Protein AF-A0A2N6UE32-F1 (afdb_monomer_lite)

Sequence (256 aa):
MQFNNFSNDLKAEDLVTDWFTKNFSNKKPFLTKRDDYTHYYEKQVGEPSIEKIEKVTDASLQEKGVDLLITSKQLFGDEKEHKVDIKSAINYIKPVRDANGNRPNSLPTFAFELYFKNGYGNERDGWLYSEKYCDTEYYIVSWLWANVQPEYDPKGFLKNVEIEKLNIENIAEIEFLVIEKKRIQEHATKIGITKENFRDISKEMWKNNITKKPEYDADEYLRYSNTLMEKPVYLIIKKKKLRKVFGNTWIIQSIN

Foldseek 3Di:
DPPPVVVLVVVLQLQVLVLVCVQLVPDDFDWDDDDDDDDDDDDPPDTFNWPDKDADPDPLLVQLQFGIFTQTCSQPVDRDTAGEHEAEPQQFEAACADPVRDGDDTDQKDWFFAWWADPVRDIDGTCLQDPSNVRHFKYKYKYWHFNDHWDADPVGHTHHDDSVPDHSVGGFKMKIHIAGSVLVQVVCVVQPCHSVCSVVVLVVCVVVVVQWDCSRDPFWTWGFDPPDPGRTITTMGGPVVCCVRGHDMIMGGDDD

Radius of gyration: 18.37 Å; chains: 1; bounding box: 48×48×43 Å

pLDDT: mean 84.71, std 17.34, range [29.03, 98.19]

Structure (mmCIF, N/CA/C/O backbone):
data_AF-A0A2N6UE32-F1
#
_entry.id   AF-A0A2N6UE32-F1
#
loop_
_atom_site.group_PDB
_atom_site.id
_atom_site.type_symbol
_atom_site.label_atom_id
_atom_site.label_alt_id
_atom_site.label_comp_id
_atom_site.label_asym_id
_atom_site.label_entity_id
_atom_site.label_seq_id
_atom_site.pdbx_PDB_ins_code
_atom_site.Cartn_x
_atom_site.Cartn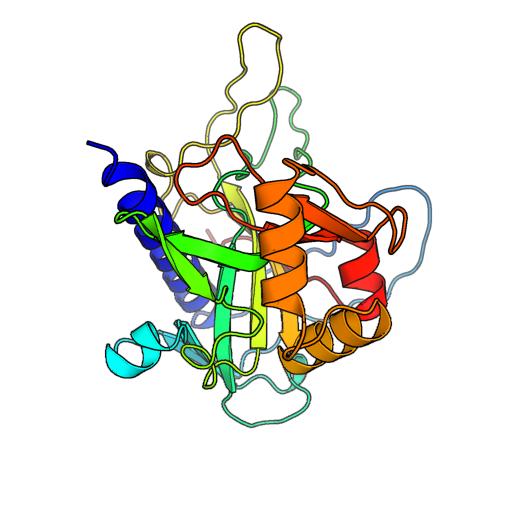_y
_atom_site.Cartn_z
_atom_site.occupancy
_atom_site.B_iso_or_equiv
_atom_site.auth_seq_id
_atom_site.auth_comp_id
_atom_site.auth_asym_id
_atom_site.auth_atom_id
_atom_site.pdbx_PDB_model_num
ATOM 1 N N . MET A 1 1 ? 26.435 -3.490 1.957 1.00 29.25 1 MET A N 1
ATOM 2 C CA . MET A 1 1 ? 25.906 -2.653 3.058 1.00 29.25 1 MET A CA 1
ATOM 3 C C . MET A 1 1 ? 24.741 -1.826 2.523 1.00 29.25 1 MET A C 1
ATOM 5 O O . MET A 1 1 ? 24.980 -0.790 1.927 1.00 29.25 1 MET A O 1
ATOM 9 N N . GLN A 1 2 ? 23.504 -2.321 2.640 1.00 32.16 2 GLN A N 1
ATOM 10 C CA . GLN A 1 2 ? 22.266 -1.592 2.291 1.00 32.16 2 GLN A CA 1
ATOM 11 C C . GLN A 1 2 ? 21.061 -2.140 3.097 1.00 32.16 2 GLN A C 1
ATOM 13 O O . GLN A 1 2 ? 19.933 -2.160 2.628 1.00 32.16 2 GLN A O 1
ATOM 18 N N . PHE A 1 3 ? 21.303 -2.584 4.337 1.00 29.03 3 PHE A N 1
ATOM 19 C CA . PHE A 1 3 ? 20.247 -3.028 5.261 1.00 29.03 3 PHE A CA 1
ATOM 20 C C . PHE A 1 3 ? 19.417 -1.861 5.841 1.00 29.03 3 PHE A C 1
ATOM 22 O O . PHE A 1 3 ? 18.387 -2.099 6.462 1.00 29.03 3 PHE A O 1
ATOM 29 N N . ASN A 1 4 ? 19.836 -0.606 5.629 1.00 38.75 4 ASN A N 1
ATOM 30 C CA . ASN A 1 4 ? 19.210 0.559 6.265 1.00 38.75 4 ASN A CA 1
ATOM 31 C C . ASN A 1 4 ? 17.832 0.916 5.683 1.00 38.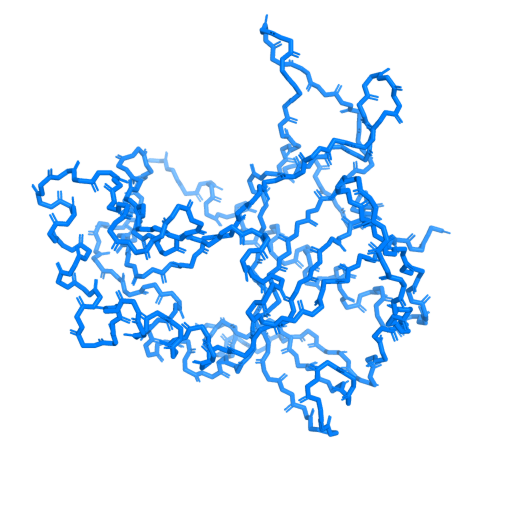75 4 ASN A C 1
ATOM 33 O O . ASN A 1 4 ? 16.950 1.286 6.448 1.00 38.75 4 ASN A O 1
ATOM 37 N N . ASN A 1 5 ? 17.614 0.766 4.371 1.00 48.97 5 ASN A N 1
ATOM 38 C CA . ASN A 1 5 ? 16.352 1.204 3.753 1.00 48.97 5 ASN A CA 1
ATOM 39 C C . ASN A 1 5 ? 15.167 0.325 4.179 1.00 48.97 5 ASN A C 1
ATOM 41 O O . ASN A 1 5 ? 14.125 0.849 4.547 1.00 48.97 5 ASN A O 1
ATOM 45 N N . PHE A 1 6 ? 15.360 -0.997 4.241 1.00 49.59 6 PHE A N 1
ATOM 46 C CA . PHE A 1 6 ? 14.308 -1.930 4.663 1.00 49.59 6 PHE A CA 1
ATOM 47 C C . PHE A 1 6 ? 13.914 -1.725 6.136 1.00 49.59 6 PHE A C 1
ATOM 49 O O . PHE A 1 6 ? 12.744 -1.809 6.494 1.00 49.59 6 PHE A O 1
ATOM 56 N N . SER A 1 7 ? 14.885 -1.400 7.001 1.00 58.53 7 SER A N 1
ATOM 57 C CA . SER A 1 7 ? 14.603 -1.083 8.406 1.00 58.53 7 SER A CA 1
ATOM 58 C C . SER A 1 7 ? 13.818 0.219 8.569 1.00 58.53 7 SER A C 1
ATOM 60 O O . SER A 1 7 ? 13.043 0.320 9.517 1.00 58.53 7 SER A O 1
ATOM 62 N N . ASN A 1 8 ? 14.042 1.213 7.709 1.00 63.19 8 ASN A N 1
ATOM 63 C CA . ASN A 1 8 ? 13.346 2.496 7.785 1.00 63.19 8 ASN A CA 1
ATOM 64 C C . ASN A 1 8 ? 11.925 2.397 7.222 1.00 63.19 8 ASN A C 1
ATOM 66 O O . ASN A 1 8 ? 11.017 2.977 7.810 1.00 63.19 8 ASN A O 1
ATOM 70 N N . ASP A 1 9 ? 11.718 1.603 6.168 1.00 66.50 9 ASP A N 1
ATOM 71 C CA . ASP A 1 9 ? 10.385 1.354 5.619 1.00 66.50 9 ASP A CA 1
ATOM 72 C C . ASP A 1 9 ? 9.479 0.635 6.635 1.00 66.50 9 ASP A C 1
ATOM 74 O O . ASP A 1 9 ? 8.371 1.098 6.900 1.00 66.50 9 ASP A O 1
ATOM 78 N N . LEU A 1 10 ? 9.988 -0.413 7.301 1.00 67.19 10 LEU A N 1
ATOM 79 C CA . LEU A 1 10 ? 9.261 -1.109 8.374 1.00 67.19 10 LEU A CA 1
ATOM 80 C C . LEU A 1 10 ? 8.903 -0.173 9.536 1.00 67.19 10 LEU A C 1
ATOM 82 O O . LEU A 1 10 ? 7.768 -0.166 10.000 1.00 67.19 10 LEU A O 1
ATOM 86 N N . LYS A 1 11 ? 9.849 0.671 9.972 1.00 75.81 11 LYS A N 1
ATOM 87 C CA . LYS A 1 11 ? 9.588 1.675 11.018 1.00 75.81 11 LYS A CA 1
ATOM 88 C C . LYS A 1 11 ? 8.509 2.674 10.604 1.00 75.81 11 LYS A C 1
ATOM 90 O O . LYS A 1 11 ? 7.734 3.108 11.450 1.00 75.81 11 LYS A O 1
ATOM 95 N N . ALA A 1 12 ? 8.473 3.064 9.332 1.00 78.62 12 ALA A N 1
ATOM 96 C CA . ALA A 1 12 ? 7.457 3.974 8.825 1.00 78.62 12 ALA A CA 1
ATOM 97 C C . ALA A 1 12 ? 6.077 3.307 8.786 1.00 78.62 12 ALA A C 1
ATOM 99 O O . ALA A 1 12 ? 5.108 3.930 9.203 1.00 78.62 12 ALA A O 1
ATOM 100 N N . GLU A 1 13 ? 5.969 2.059 8.325 1.00 84.31 13 GLU A N 1
ATOM 101 C CA . GLU A 1 13 ? 4.694 1.323 8.323 1.00 84.31 13 GLU A CA 1
ATOM 102 C C . GLU A 1 13 ? 4.165 1.086 9.746 1.00 84.31 13 GLU A C 1
ATOM 104 O O . GLU A 1 13 ? 2.981 1.319 10.006 1.00 84.31 13 GLU A O 1
ATOM 109 N N . ASP A 1 14 ? 5.047 0.756 10.694 1.00 88.00 14 ASP A N 1
ATOM 110 C CA . ASP A 1 14 ? 4.714 0.698 12.121 1.00 88.00 14 ASP A CA 1
ATOM 111 C C . ASP A 1 14 ? 4.175 2.038 12.637 1.00 88.00 14 ASP A C 1
ATOM 113 O O . ASP A 1 14 ? 3.144 2.080 13.309 1.00 88.00 14 ASP A O 1
ATOM 117 N N . LEU A 1 15 ? 4.831 3.143 12.268 1.00 89.38 15 LEU A N 1
ATOM 118 C CA . LEU A 1 15 ? 4.419 4.489 12.656 1.00 89.38 15 LEU A CA 1
ATOM 119 C C . LEU A 1 15 ? 3.031 4.848 12.109 1.00 89.38 15 LEU A C 1
ATOM 121 O O . LEU A 1 15 ? 2.220 5.448 12.816 1.00 89.38 15 LEU A O 1
ATOM 125 N N . VAL A 1 16 ? 2.744 4.479 10.857 1.00 88.00 16 VAL A N 1
ATOM 126 C CA . VAL A 1 16 ? 1.418 4.675 10.258 1.00 88.00 16 VAL A CA 1
ATOM 127 C C . VAL A 1 16 ? 0.373 3.836 10.991 1.00 88.00 16 VAL A C 1
ATOM 129 O O . VAL A 1 16 ? -0.696 4.348 11.317 1.00 88.00 16 VAL A O 1
ATOM 132 N N . THR A 1 17 ? 0.685 2.583 11.311 1.00 90.12 17 THR A N 1
ATOM 133 C CA . THR A 1 17 ? -0.202 1.679 12.060 1.00 90.12 17 THR A CA 1
ATOM 134 C C . THR A 1 17 ? -0.533 2.224 13.451 1.00 90.12 17 THR A C 1
ATOM 136 O O . THR A 1 17 ? -1.701 2.253 13.858 1.00 90.12 17 THR A O 1
ATOM 139 N N . ASP A 1 18 ? 0.474 2.736 14.160 1.00 90.06 18 ASP A N 1
ATOM 140 C CA . ASP A 1 18 ? 0.300 3.378 15.464 1.00 90.06 18 ASP A CA 1
ATOM 141 C C . ASP A 1 18 ? -0.555 4.645 15.345 1.00 90.06 18 ASP A C 1
ATOM 143 O O . ASP A 1 18 ? -1.451 4.879 16.162 1.00 90.06 18 ASP A O 1
ATOM 147 N N . TRP A 1 19 ? -0.341 5.438 14.289 1.00 89.06 19 TRP A N 1
ATOM 148 C CA . TRP A 1 19 ? -1.144 6.623 14.002 1.00 89.06 19 TRP A CA 1
ATOM 149 C C . TRP A 1 19 ? -2.615 6.280 13.750 1.00 89.06 19 TRP A C 1
ATOM 151 O O . TRP A 1 19 ? -3.492 6.923 14.335 1.00 89.06 19 TRP A O 1
ATOM 161 N N . PHE A 1 20 ? -2.900 5.260 12.930 1.00 86.38 20 PHE A N 1
ATOM 162 C CA . PHE A 1 20 ? -4.264 4.776 12.683 1.00 86.38 20 PHE A CA 1
ATOM 163 C C . PHE A 1 20 ? -4.927 4.362 13.997 1.00 86.38 20 PHE A C 1
ATOM 165 O O . PHE A 1 20 ? -6.003 4.855 14.333 1.00 86.38 20 PHE A O 1
ATOM 172 N N . THR A 1 21 ? -4.251 3.523 14.781 1.00 86.31 21 THR A N 1
ATOM 173 C CA . THR A 1 21 ? -4.775 3.036 16.061 1.00 86.31 21 THR A CA 1
ATOM 174 C C . THR A 1 21 ? -5.072 4.201 17.011 1.00 86.31 21 THR A C 1
ATOM 176 O O . THR A 1 21 ? -6.183 4.301 17.532 1.00 86.31 21 THR A O 1
ATOM 179 N N . LYS A 1 22 ? -4.136 5.145 17.182 1.00 84.62 22 LYS A N 1
ATOM 180 C CA . LYS A 1 22 ? -4.303 6.328 18.046 1.00 84.62 22 LYS A CA 1
ATOM 181 C C . LYS A 1 22 ? -5.479 7.219 17.633 1.00 84.62 22 LYS A C 1
ATOM 183 O O . LYS A 1 22 ? -6.235 7.646 18.508 1.00 84.62 22 LYS A O 1
ATOM 188 N N . ASN A 1 23 ? -5.623 7.522 16.341 1.00 79.62 23 ASN A N 1
ATOM 189 C CA . ASN A 1 23 ? -6.629 8.475 15.851 1.00 79.62 23 ASN A CA 1
ATOM 190 C C . ASN A 1 23 ? -8.032 7.862 15.735 1.00 79.62 23 ASN A C 1
ATOM 192 O O . ASN A 1 23 ? -9.014 8.587 15.855 1.00 79.62 23 ASN A O 1
ATOM 196 N N . PHE A 1 24 ? -8.153 6.542 15.565 1.00 77.88 24 PHE A N 1
ATOM 197 C CA . PHE A 1 24 ? -9.458 5.874 15.528 1.00 77.88 24 PHE A CA 1
ATOM 198 C C . PHE A 1 24 ? -9.944 5.370 16.890 1.00 77.88 24 PHE A C 1
ATOM 200 O O . PHE A 1 24 ? -11.152 5.294 17.102 1.00 77.88 24 PHE A O 1
ATOM 207 N N . SER A 1 25 ? -9.044 5.098 17.840 1.00 70.06 25 SER A N 1
ATOM 208 C CA . SER A 1 25 ? -9.435 4.637 19.185 1.00 70.06 25 SER A CA 1
ATOM 209 C C . SER A 1 25 ? -9.999 5.761 20.070 1.00 70.06 25 SER A C 1
ATOM 211 O O . SER A 1 25 ? -10.735 5.489 21.014 1.00 70.06 25 SER A O 1
ATOM 213 N N . ASN A 1 26 ? -9.677 7.031 19.781 1.00 53.97 26 ASN A N 1
ATOM 214 C CA . ASN A 1 26 ? -9.887 8.165 20.697 1.00 53.97 26 ASN A CA 1
ATOM 215 C C . ASN A 1 26 ? -11.019 9.152 20.325 1.00 53.97 26 ASN A C 1
ATOM 217 O O . ASN A 1 26 ? -11.063 10.240 20.894 1.00 53.97 26 ASN A O 1
ATOM 221 N N . LYS A 1 27 ? -11.993 8.749 19.492 1.00 48.53 27 LYS A N 1
ATOM 222 C CA . LYS A 1 27 ? -13.149 9.528 18.961 1.00 48.53 27 LYS A CA 1
ATOM 223 C C . LYS A 1 27 ? -12.931 10.220 17.604 1.00 48.53 27 LYS A C 1
ATOM 225 O O . LYS A 1 27 ? -11.827 10.594 17.238 1.00 48.53 27 LYS A O 1
ATOM 230 N N . LYS A 1 28 ? -14.082 10.377 16.925 1.00 44.94 28 LYS A N 1
ATOM 231 C CA . LYS A 1 28 ? -14.412 11.020 15.637 1.00 44.94 28 LYS A CA 1
ATOM 232 C C . LYS A 1 28 ? -13.262 11.744 14.917 1.00 44.94 28 LYS A C 1
ATOM 234 O O . LYS A 1 28 ? -12.989 12.902 15.236 1.00 44.94 28 LYS A O 1
ATOM 239 N N . PRO A 1 29 ? -12.635 11.101 13.917 1.00 43.28 29 PRO A N 1
ATOM 240 C CA . PRO A 1 29 ? -11.722 11.785 13.011 1.00 43.28 29 PRO A CA 1
ATOM 241 C C . PRO A 1 29 ? -12.446 12.913 12.265 1.00 43.28 29 PRO A C 1
ATOM 243 O O . PRO A 1 29 ? -13.475 12.683 11.634 1.00 43.28 29 PRO A O 1
ATOM 246 N N . PHE A 1 30 ? -11.878 14.120 12.271 1.00 38.03 30 PHE A N 1
ATOM 247 C CA . PHE A 1 30 ? -12.284 15.159 11.326 1.00 38.03 30 PHE A CA 1
ATOM 248 C C . PHE A 1 30 ? -11.841 14.716 9.932 1.00 38.03 30 PHE A C 1
ATOM 250 O O . PHE A 1 30 ? -10.643 14.652 9.639 1.00 38.03 30 PHE A O 1
ATOM 257 N N . LEU A 1 31 ? -12.805 14.388 9.073 1.00 44.94 31 LEU A N 1
ATOM 258 C CA . LEU A 1 31 ? -12.522 14.074 7.681 1.00 44.94 31 LEU A CA 1
ATOM 259 C C . LEU A 1 31 ? -13.058 15.167 6.777 1.00 44.94 31 LEU A C 1
ATOM 261 O O . LEU A 1 31 ? -14.249 15.473 6.761 1.00 44.94 31 LEU A O 1
ATOM 265 N N . THR A 1 32 ? -12.165 15.722 5.971 1.00 38.56 32 THR A N 1
ATOM 266 C CA . THR A 1 32 ? -12.539 16.620 4.885 1.00 38.56 32 THR A CA 1
ATOM 267 C C . THR A 1 32 ? -12.394 15.870 3.568 1.00 38.56 32 THR A C 1
ATOM 269 O O . THR A 1 32 ? -11.331 15.358 3.223 1.00 38.56 32 THR A O 1
ATOM 272 N N . LYS A 1 33 ? -13.487 15.768 2.807 1.00 38.91 33 LYS A N 1
ATOM 273 C CA . LYS A 1 33 ? -13.424 15.275 1.429 1.00 38.91 33 LYS A CA 1
ATOM 274 C C . LYS A 1 33 ? -12.696 16.332 0.595 1.00 38.91 33 LYS A C 1
ATOM 276 O O . LYS A 1 33 ? -13.149 17.471 0.529 1.00 38.91 33 LYS A O 1
ATOM 281 N N . ARG A 1 34 ? -11.578 15.966 -0.039 1.00 41.62 34 ARG A N 1
ATOM 282 C CA . ARG A 1 34 ? -10.854 16.845 -0.969 1.00 41.62 34 ARG A CA 1
ATOM 283 C C . ARG A 1 34 ? -11.056 16.359 -2.404 1.00 41.62 34 ARG A C 1
ATOM 285 O O . ARG A 1 34 ? -10.635 15.252 -2.752 1.00 41.62 34 ARG A O 1
ATOM 292 N N . ASP A 1 35 ? -11.739 17.193 -3.184 1.00 44.06 35 ASP A N 1
ATOM 293 C CA . ASP A 1 35 ? -12.022 17.032 -4.609 1.00 44.06 35 ASP A CA 1
ATOM 294 C C . ASP A 1 35 ? -11.171 18.045 -5.388 1.00 44.06 35 ASP A C 1
ATOM 296 O O . ASP A 1 35 ? -11.365 19.244 -5.221 1.00 44.06 35 ASP A O 1
ATOM 300 N N . ASP A 1 36 ? -10.297 17.588 -6.283 1.00 41.66 36 ASP A N 1
ATOM 301 C CA . ASP A 1 36 ? -9.684 18.445 -7.304 1.00 41.66 36 ASP A CA 1
ATOM 302 C C . ASP A 1 36 ? -9.907 17.740 -8.666 1.00 41.66 36 ASP A C 1
ATOM 304 O O . ASP A 1 36 ? -9.781 16.518 -8.746 1.00 41.66 36 ASP A O 1
ATOM 308 N N . TYR A 1 37 ? -10.278 18.346 -9.798 1.00 39.97 37 TYR A N 1
ATOM 309 C CA . TYR A 1 37 ? -10.383 19.734 -10.243 1.00 39.97 37 TYR A CA 1
ATOM 310 C C . TYR A 1 37 ? -11.645 19.833 -11.142 1.00 39.97 37 TYR A C 1
ATOM 312 O O . TYR A 1 37 ? -11.898 18.923 -11.927 1.00 39.97 37 TYR A O 1
ATOM 320 N N . THR A 1 38 ? -12.405 20.936 -11.097 1.00 33.09 38 THR A N 1
ATOM 321 C CA . THR A 1 38 ? -13.419 21.357 -12.108 1.00 33.09 38 THR A CA 1
ATOM 322 C C . THR A 1 38 ? -14.820 20.694 -12.167 1.00 33.09 38 THR A C 1
ATOM 324 O O . THR A 1 38 ? -15.237 20.323 -13.250 1.00 33.09 38 THR A O 1
ATOM 327 N N . HIS A 1 39 ? -15.629 20.765 -11.096 1.00 30.02 39 HIS A N 1
ATOM 328 C CA . HIS A 1 39 ? -17.119 20.627 -11.061 1.00 30.02 39 HIS A CA 1
ATOM 329 C C . HIS A 1 39 ? -17.705 19.328 -10.450 1.00 30.02 39 HIS A C 1
ATOM 331 O O . HIS A 1 39 ? -17.556 18.246 -11.002 1.00 30.02 39 HIS A O 1
ATOM 337 N N . TYR A 1 40 ? -18.446 19.535 -9.343 1.00 42.78 40 TYR A N 1
ATOM 338 C CA . TYR A 1 40 ? -19.642 18.853 -8.793 1.00 42.78 40 TYR A CA 1
ATOM 339 C C . TYR A 1 40 ? -19.729 17.309 -8.739 1.00 42.78 40 TYR A C 1
ATOM 341 O O . TYR A 1 40 ? -19.694 16.630 -9.754 1.00 42.78 40 TYR A O 1
ATOM 349 N N . TYR A 1 41 ? -19.945 16.743 -7.541 1.00 31.03 41 TYR A N 1
ATOM 350 C CA . TYR A 1 41 ? -21.260 16.348 -6.984 1.00 31.03 41 TYR A CA 1
ATOM 351 C C . TYR A 1 41 ? -21.047 15.738 -5.582 1.00 31.03 41 TYR A C 1
ATOM 353 O O . TYR A 1 41 ? -20.273 14.796 -5.383 1.00 31.03 41 TYR A O 1
ATOM 361 N N . GLU A 1 42 ? -21.719 16.314 -4.588 1.00 35.56 42 GLU A N 1
ATOM 362 C CA . GLU A 1 42 ? -21.667 15.905 -3.188 1.00 35.56 42 GLU A CA 1
ATOM 363 C C . GLU A 1 42 ? -22.405 14.583 -2.964 1.00 35.56 42 GLU A C 1
ATOM 365 O O . GLU A 1 42 ? -23.613 14.467 -3.157 1.00 35.56 42 GLU A O 1
ATOM 370 N N . LYS A 1 43 ? -21.683 13.599 -2.436 1.00 35.09 43 LYS A N 1
ATOM 371 C CA . LYS A 1 43 ? -22.247 12.695 -1.441 1.00 35.09 43 LYS A CA 1
ATOM 372 C C . LYS A 1 43 ? -21.306 12.788 -0.250 1.00 35.09 43 LYS A C 1
ATOM 374 O O . LYS A 1 43 ? -20.174 12.315 -0.334 1.00 35.09 43 LYS A O 1
ATOM 379 N N . GLN A 1 44 ? -21.722 13.490 0.804 1.00 38.16 44 GLN A N 1
ATOM 380 C CA . GLN A 1 44 ? -21.052 13.419 2.100 1.00 38.16 44 GLN A CA 1
ATOM 381 C C . GLN A 1 44 ? -21.084 11.949 2.523 1.00 38.16 44 GLN A C 1
ATOM 383 O O . GLN A 1 44 ? -22.121 11.424 2.924 1.00 38.16 44 GLN A O 1
ATOM 388 N N . VAL A 1 45 ? -19.972 11.245 2.340 1.00 45.72 45 VAL A N 1
ATOM 389 C CA . VAL A 1 45 ? -19.776 9.961 3.001 1.00 45.72 45 VAL A CA 1
ATOM 390 C C . VAL A 1 45 ? -19.373 10.353 4.413 1.00 45.72 45 VAL A C 1
ATOM 392 O O . VAL A 1 45 ? -18.337 10.993 4.583 1.00 45.72 45 VAL A O 1
ATOM 395 N N . GLY A 1 46 ? -20.241 10.087 5.391 1.00 50.09 46 GLY A N 1
ATOM 396 C CA . GLY A 1 46 ? -19.958 10.375 6.797 1.00 50.09 46 GLY A CA 1
ATOM 397 C C . GLY A 1 46 ? -18.634 9.754 7.246 1.00 50.09 46 GLY A C 1
ATOM 398 O O . GLY A 1 46 ? -18.090 8.874 6.571 1.00 50.09 46 GLY A O 1
ATOM 399 N N . GLU A 1 47 ? -18.116 10.221 8.378 1.00 60.41 47 GLU A N 1
ATOM 400 C CA . GLU A 1 47 ? -16.874 9.711 8.962 1.00 60.41 47 GLU A CA 1
ATOM 401 C C . GLU A 1 47 ? -16.894 8.175 9.048 1.00 60.41 47 GLU A C 1
ATOM 403 O O . GLU A 1 47 ? -17.890 7.684 9.574 1.00 60.41 47 GLU A O 1
ATOM 408 N N . PRO A 1 48 ? -15.889 7.405 8.548 1.00 66.50 48 PRO A N 1
ATOM 409 C CA . PRO A 1 48 ? -15.791 5.974 8.802 1.00 66.50 48 PRO A CA 1
ATOM 410 C C . PRO A 1 48 ? -15.957 5.683 10.288 1.00 66.50 48 PRO A C 1
ATOM 412 O O . PRO A 1 48 ? -15.084 6.007 11.095 1.00 66.50 48 PRO A O 1
ATOM 415 N N . SER A 1 49 ? -17.082 5.062 10.636 1.00 74.69 49 SER A N 1
ATOM 416 C CA . SER A 1 49 ? -17.277 4.466 11.944 1.00 74.69 49 SER A CA 1
ATOM 417 C C . SER A 1 49 ? -16.396 3.231 12.019 1.00 74.69 49 SER A C 1
ATOM 419 O O . SER A 1 49 ? -16.571 2.265 11.276 1.00 74.69 49 SER A O 1
ATOM 421 N N . ILE A 1 50 ? -15.394 3.288 12.884 1.00 84.19 50 ILE A N 1
ATOM 422 C CA . ILE A 1 50 ? -14.625 2.114 13.266 1.00 84.19 50 ILE A CA 1
ATOM 423 C C . ILE A 1 50 ? -15.105 1.733 14.656 1.00 84.19 50 ILE A C 1
ATOM 425 O O . ILE A 1 50 ? -14.930 2.493 15.607 1.00 84.19 50 ILE A O 1
ATOM 429 N N . GLU A 1 51 ? -15.770 0.585 14.751 1.00 87.81 51 GLU A N 1
ATOM 430 C CA . GLU A 1 51 ? -16.304 0.087 16.015 1.00 87.81 51 GLU A CA 1
ATOM 431 C C . GLU A 1 51 ? -15.195 -0.518 16.885 1.00 87.81 51 GLU A C 1
ATOM 433 O O . GLU A 1 51 ? -15.211 -0.356 18.104 1.00 87.81 51 GLU A O 1
ATOM 438 N N . LYS A 1 52 ? -14.208 -1.173 16.260 1.00 89.56 52 LYS A N 1
ATOM 439 C CA . LYS A 1 52 ? -13.013 -1.706 16.926 1.00 89.56 52 LYS A CA 1
ATOM 440 C C . LYS A 1 52 ? -11.802 -1.594 16.002 1.00 89.56 52 LYS A C 1
ATOM 442 O O . LYS A 1 52 ? -11.906 -1.907 14.818 1.00 89.56 52 LYS A O 1
ATOM 447 N N . ILE A 1 53 ? -10.659 -1.189 16.551 1.00 91.69 53 ILE A N 1
ATOM 448 C CA . ILE A 1 53 ? -9.347 -1.244 15.897 1.00 91.69 53 ILE A CA 1
ATOM 449 C C . ILE A 1 53 ? -8.309 -1.742 16.897 1.00 91.69 53 ILE A C 1
ATOM 451 O O . ILE A 1 53 ? -8.255 -1.269 18.030 1.00 91.69 53 ILE A O 1
ATOM 455 N N . GLU A 1 54 ? -7.497 -2.705 16.482 1.00 92.94 54 GLU A N 1
ATOM 456 C CA . GLU A 1 54 ? -6.453 -3.299 17.309 1.00 92.94 54 GLU A CA 1
ATOM 457 C C . GLU A 1 54 ? -5.196 -3.528 16.470 1.00 92.94 54 GLU A C 1
ATOM 459 O O . GLU A 1 54 ? -5.269 -4.112 15.388 1.00 92.94 54 GLU A O 1
ATOM 464 N N . LYS A 1 55 ? -4.041 -3.072 16.970 1.00 93.94 55 LYS A N 1
ATOM 465 C CA . LYS A 1 55 ? -2.741 -3.375 16.367 1.00 93.94 55 LYS A CA 1
ATOM 466 C C . LYS A 1 55 ? -2.356 -4.817 16.668 1.00 93.94 55 LYS A C 1
ATOM 468 O O . LYS A 1 55 ? -2.321 -5.225 17.829 1.00 93.94 55 LYS A O 1
ATOM 473 N N . VAL A 1 56 ? -2.005 -5.565 15.630 1.00 94.19 56 VAL A N 1
ATOM 474 C CA . VAL A 1 56 ? -1.491 -6.924 15.780 1.00 94.19 56 VAL A CA 1
ATOM 475 C C . VAL A 1 56 ? -0.075 -6.866 16.346 1.00 94.19 56 VAL A C 1
ATOM 477 O O . VAL A 1 56 ? 0.814 -6.231 15.782 1.00 94.19 56 VAL A O 1
ATOM 480 N N . THR A 1 57 ? 0.135 -7.555 17.466 1.00 91.56 57 THR A N 1
ATOM 481 C CA . THR A 1 57 ? 1.454 -7.747 18.101 1.00 91.56 57 THR A CA 1
ATOM 482 C C . THR A 1 57 ? 1.946 -9.193 18.012 1.00 91.56 57 THR A C 1
ATOM 484 O O . THR A 1 57 ? 3.093 -9.483 18.350 1.00 91.56 57 THR A O 1
ATOM 487 N N . ASP A 1 58 ? 1.092 -10.105 17.540 1.00 92.81 58 ASP A N 1
ATOM 488 C CA . ASP A 1 58 ? 1.449 -11.497 17.296 1.00 92.81 58 ASP A CA 1
ATOM 489 C C . ASP A 1 58 ? 2.377 -11.607 16.079 1.00 92.81 58 ASP A C 1
ATOM 491 O O . ASP A 1 58 ? 2.003 -11.264 14.955 1.00 92.81 58 ASP A O 1
ATOM 495 N N . ALA A 1 59 ? 3.587 -12.118 16.306 1.00 90.56 59 ALA A N 1
ATOM 496 C CA . ALA A 1 59 ? 4.607 -12.224 15.269 1.00 90.56 59 ALA A CA 1
ATOM 497 C C . ALA A 1 59 ? 4.175 -13.129 14.104 1.00 90.56 59 ALA A C 1
ATOM 499 O O . ALA A 1 59 ? 4.534 -12.862 12.960 1.00 90.56 59 ALA A O 1
ATOM 500 N N . SER A 1 60 ? 3.382 -14.178 14.360 1.00 92.06 60 SER A N 1
ATOM 501 C CA . SER A 1 60 ? 2.933 -15.084 13.299 1.00 92.06 60 SER A CA 1
ATOM 502 C C . SER A 1 60 ? 1.962 -14.389 12.346 1.00 92.06 60 SER A C 1
ATOM 504 O O . SER A 1 60 ? 2.068 -14.560 11.134 1.00 92.06 60 SER A O 1
ATOM 506 N N . LEU A 1 61 ? 1.042 -13.576 12.866 1.00 91.75 61 LEU A N 1
ATOM 507 C CA . LEU A 1 61 ? 0.131 -12.773 12.049 1.00 91.75 61 LEU A CA 1
ATOM 508 C C . LEU A 1 61 ? 0.850 -11.625 11.329 1.00 91.75 61 LEU A C 1
ATOM 510 O O . LEU A 1 61 ? 0.587 -11.406 10.146 1.00 91.75 61 LEU A O 1
ATOM 514 N N . GLN A 1 62 ? 1.798 -10.951 11.985 1.00 90.12 62 GLN A N 1
ATOM 515 C CA . GLN A 1 62 ? 2.624 -9.919 11.344 1.00 90.12 62 GLN A CA 1
ATOM 516 C C . GLN A 1 62 ? 3.456 -10.491 10.191 1.00 90.12 62 GLN A C 1
ATOM 518 O O . GLN A 1 62 ? 3.540 -9.897 9.117 1.00 90.12 62 GLN A O 1
ATOM 523 N N . GLU A 1 63 ? 4.022 -11.692 10.352 1.00 89.00 63 GLU A N 1
ATOM 524 C CA . GLU A 1 63 ? 4.725 -12.378 9.265 1.00 89.00 63 GLU A CA 1
ATOM 525 C C . GLU A 1 63 ? 3.811 -12.672 8.074 1.00 89.00 63 GLU A C 1
ATOM 527 O O . GLU A 1 63 ? 4.286 -12.713 6.938 1.00 89.00 63 GLU A O 1
ATOM 532 N N . LYS A 1 64 ? 2.505 -12.822 8.300 1.00 92.62 64 LYS A N 1
ATOM 533 C CA . LYS A 1 64 ? 1.500 -12.948 7.240 1.00 92.62 64 LYS A CA 1
ATOM 534 C C . LYS A 1 64 ? 0.985 -11.604 6.716 1.00 92.62 64 LYS A C 1
ATOM 536 O O . LYS A 1 64 ? 0.072 -11.595 5.895 1.00 92.62 64 LYS A O 1
ATOM 541 N N . GLY A 1 65 ? 1.587 -10.491 7.135 1.00 91.12 65 GLY A N 1
ATOM 542 C CA . GLY A 1 65 ? 1.250 -9.131 6.713 1.00 91.12 65 GLY A CA 1
ATOM 543 C C . GLY A 1 65 ? -0.088 -8.644 7.247 1.00 91.12 65 GLY A C 1
ATOM 544 O O . GLY A 1 65 ? -0.808 -7.971 6.525 1.00 91.12 65 GLY A O 1
ATOM 545 N N . VAL A 1 66 ? -0.467 -9.035 8.464 1.00 96.00 66 VAL A N 1
ATOM 546 C CA . VAL A 1 66 ? -1.625 -8.451 9.145 1.00 96.00 66 VAL A CA 1
ATOM 547 C C . VAL A 1 66 ? -1.121 -7.430 10.158 1.00 96.00 66 VAL A C 1
ATOM 549 O O . VAL A 1 66 ? -0.473 -7.807 11.133 1.00 96.00 66 VAL A O 1
ATOM 552 N N . ASP A 1 67 ? -1.458 -6.161 9.941 1.00 95.69 67 ASP A N 1
ATOM 553 C CA . ASP A 1 67 ? -1.065 -5.054 10.820 1.00 95.69 67 ASP A CA 1
ATOM 554 C C . ASP A 1 67 ? -2.169 -4.712 11.821 1.00 95.69 67 ASP A C 1
ATOM 556 O O . ASP A 1 67 ? -1.902 -4.374 12.977 1.00 95.69 67 ASP A O 1
ATOM 560 N N . LEU A 1 68 ? -3.427 -4.812 11.378 1.00 96.06 68 LEU A N 1
ATOM 561 C CA . LEU A 1 68 ? -4.602 -4.409 12.140 1.00 96.06 68 LEU A CA 1
ATOM 562 C C . LEU A 1 68 ? -5.706 -5.468 12.104 1.00 96.06 68 LEU A C 1
ATOM 564 O O . LEU A 1 68 ? -5.949 -6.116 11.084 1.00 96.06 68 LEU A O 1
ATOM 568 N N . LEU A 1 69 ? -6.442 -5.555 13.208 1.00 96.62 69 LEU A N 1
ATOM 569 C CA . LEU A 1 69 ? -7.770 -6.154 13.274 1.00 96.62 69 LEU A CA 1
ATOM 570 C C . LEU A 1 69 ? -8.796 -5.025 13.375 1.00 96.62 69 LEU A C 1
ATOM 572 O O . LEU A 1 69 ? -8.713 -4.191 14.281 1.00 96.62 69 LEU A O 1
ATOM 576 N N . ILE A 1 70 ? -9.736 -4.959 12.430 1.00 94.88 70 ILE A N 1
ATOM 577 C CA . ILE A 1 70 ? -10.707 -3.858 12.346 1.00 94.88 70 ILE A CA 1
ATOM 578 C C . ILE A 1 70 ? -12.128 -4.410 12.268 1.00 94.88 70 ILE A C 1
ATOM 580 O O . ILE A 1 70 ? -12.421 -5.266 11.440 1.00 94.88 70 ILE A O 1
ATOM 584 N N . THR A 1 71 ? -13.030 -3.872 13.089 1.00 94.12 71 THR A N 1
ATOM 585 C CA . THR A 1 71 ? -14.485 -4.025 12.939 1.00 94.12 71 THR A CA 1
ATOM 586 C C . THR A 1 71 ? -15.067 -2.689 12.488 1.00 94.12 71 THR A C 1
ATOM 588 O O . THR A 1 71 ? -14.911 -1.678 13.179 1.00 94.12 71 THR A O 1
ATOM 591 N N . SER A 1 72 ? -15.672 -2.670 11.299 1.00 90.62 72 SER A N 1
ATOM 592 C CA . SER A 1 72 ? -16.288 -1.476 10.714 1.00 90.62 72 SER A CA 1
ATOM 593 C C . SER A 1 72 ? -17.396 -1.839 9.725 1.00 90.62 72 SER A C 1
ATOM 595 O O . SER A 1 72 ? -17.124 -2.170 8.565 1.00 90.62 72 SER A O 1
ATOM 597 N N . LYS A 1 73 ? -18.658 -1.675 10.135 1.00 88.50 73 LYS A N 1
ATOM 598 C CA . LYS A 1 73 ? -19.811 -1.858 9.233 1.00 88.50 73 LYS A CA 1
ATOM 599 C C . LYS A 1 73 ? -19.757 -0.931 8.031 1.00 88.50 73 LYS A C 1
ATOM 601 O O . LYS A 1 73 ? -20.172 -1.305 6.936 1.00 88.50 73 LYS A O 1
ATOM 606 N N . GLN A 1 74 ? -19.235 0.276 8.217 1.00 85.25 74 GLN A N 1
ATOM 607 C CA . GLN A 1 74 ? -19.133 1.248 7.140 1.00 85.25 74 GLN A CA 1
ATOM 608 C C . GLN A 1 74 ? -18.011 0.929 6.146 1.00 85.25 74 GLN A C 1
ATOM 610 O O . GLN A 1 74 ? -18.199 1.155 4.949 1.00 85.25 74 GLN A O 1
ATOM 615 N N . LEU A 1 75 ? -16.858 0.435 6.611 1.00 86.62 75 LEU A N 1
ATOM 616 C CA . LEU A 1 75 ? -15.732 0.115 5.729 1.00 86.62 75 LEU A CA 1
ATOM 617 C C . LEU A 1 75 ? -15.925 -1.225 5.011 1.00 86.62 75 LEU A C 1
ATOM 619 O O . LEU A 1 75 ? -15.584 -1.325 3.833 1.00 86.62 75 LEU A O 1
ATOM 623 N N . PHE A 1 76 ? -16.484 -2.230 5.693 1.00 90.00 76 PHE A N 1
ATOM 624 C CA . PHE A 1 76 ? -16.541 -3.607 5.186 1.00 90.00 76 PHE A CA 1
ATOM 625 C C . PHE A 1 76 ? -17.945 -4.064 4.776 1.00 90.00 76 PHE A C 1
ATOM 627 O O . PHE A 1 76 ? -18.081 -5.003 3.996 1.00 90.00 76 PHE A O 1
ATOM 634 N N . GLY A 1 77 ? -18.995 -3.381 5.240 1.00 89.50 77 GLY A N 1
ATOM 635 C CA . GLY A 1 77 ? -20.387 -3.756 4.975 1.00 89.50 77 GLY A CA 1
ATOM 636 C C . GLY A 1 77 ? -20.954 -4.803 5.940 1.00 89.50 77 GLY A C 1
ATOM 637 O O . GLY A 1 77 ? -22.107 -5.201 5.778 1.00 89.50 77 GLY A O 1
ATOM 638 N N . ASP A 1 78 ? -20.187 -5.229 6.947 1.00 92.69 78 ASP A N 1
ATOM 639 C CA . ASP A 1 78 ? -20.615 -6.157 7.994 1.00 92.69 78 ASP A CA 1
ATOM 640 C C . ASP A 1 78 ? -20.002 -5.819 9.367 1.00 92.69 78 ASP A C 1
ATOM 642 O O . ASP A 1 78 ? -19.166 -4.933 9.500 1.00 92.69 78 ASP A O 1
ATOM 646 N N . GLU A 1 79 ? -20.464 -6.499 10.415 1.00 93.44 79 GLU A N 1
ATOM 647 C CA . GLU A 1 79 ? -20.037 -6.266 11.805 1.00 93.44 79 GLU A CA 1
ATOM 648 C C . GLU A 1 79 ? -18.935 -7.249 12.242 1.00 93.44 79 GLU A C 1
ATOM 650 O O . GLU A 1 79 ? -18.778 -7.524 13.431 1.00 93.44 79 GLU A O 1
ATOM 655 N N . LYS A 1 80 ? -18.199 -7.835 11.287 1.00 96.50 80 LYS A N 1
ATOM 656 C CA . LYS A 1 80 ? -17.128 -8.791 11.584 1.00 96.50 80 LYS A CA 1
ATOM 657 C C . LYS A 1 80 ? -15.799 -8.078 11.791 1.00 96.50 80 LYS A C 1
ATOM 659 O O . LYS A 1 80 ? -15.566 -6.980 11.288 1.00 96.50 80 LYS A O 1
ATOM 664 N N . GLU A 1 81 ? -14.919 -8.750 12.521 1.00 96.88 81 GLU A N 1
ATOM 665 C CA . GLU A 1 81 ? -13.514 -8.376 12.594 1.00 96.88 81 GLU A CA 1
ATOM 666 C C . GLU A 1 81 ? -12.784 -8.898 11.353 1.00 96.88 81 GLU A C 1
ATOM 668 O O . GLU A 1 81 ? -12.904 -10.077 11.018 1.00 96.88 81 GLU A O 1
ATOM 673 N N . HIS A 1 82 ? -12.037 -8.015 10.691 1.00 97.69 82 HIS A N 1
ATOM 674 C CA . HIS A 1 82 ? -11.278 -8.309 9.476 1.00 97.69 82 HIS A CA 1
ATOM 675 C C . HIS A 1 82 ? -9.784 -8.096 9.691 1.00 97.69 82 HIS A C 1
ATOM 677 O O . HIS A 1 82 ? -9.373 -7.172 10.401 1.00 97.69 82 HIS A O 1
ATOM 683 N N . LYS A 1 83 ? -8.974 -8.923 9.026 1.00 98.19 83 LYS A N 1
ATOM 684 C CA . LYS A 1 83 ? -7.508 -8.831 9.006 1.00 98.19 83 LYS A CA 1
ATOM 685 C C . LYS A 1 83 ? -7.039 -7.866 7.921 1.00 98.19 83 LYS A C 1
ATOM 687 O O . LYS A 1 83 ? -7.245 -8.104 6.726 1.00 98.19 83 LYS A O 1
ATOM 692 N N . VAL A 1 84 ? -6.382 -6.787 8.333 1.00 97.25 84 VAL A N 1
ATOM 693 C CA . VAL A 1 84 ? -6.039 -5.659 7.465 1.00 97.25 84 VAL A CA 1
ATOM 694 C C . VAL A 1 84 ? -4.532 -5.424 7.428 1.00 97.25 84 VAL A C 1
ATOM 696 O O . VAL A 1 84 ? -3.863 -5.426 8.458 1.00 97.25 84 VAL A O 1
ATOM 699 N N . ASP A 1 85 ? -4.022 -5.195 6.223 1.00 96.75 85 ASP A N 1
ATOM 700 C CA . ASP A 1 85 ? -2.631 -4.843 5.932 1.00 96.75 85 ASP A CA 1
ATOM 701 C C . ASP A 1 85 ? -2.554 -3.371 5.500 1.00 96.75 85 ASP A C 1
ATOM 703 O O . ASP A 1 85 ? -3.295 -2.935 4.608 1.00 96.75 85 ASP A O 1
ATOM 707 N N . ILE A 1 86 ? -1.682 -2.588 6.126 1.00 94.88 86 ILE A N 1
ATOM 708 C CA . ILE A 1 86 ? -1.419 -1.204 5.753 1.00 94.88 86 ILE A CA 1
ATOM 709 C C . ILE A 1 86 ? -0.302 -1.182 4.715 1.00 94.88 86 ILE A C 1
ATOM 711 O O . ILE A 1 86 ? 0.814 -1.649 4.910 1.00 94.88 86 ILE A O 1
ATOM 715 N N . LYS A 1 87 ? -0.589 -0.536 3.588 1.00 94.50 87 LYS A N 1
ATOM 716 C CA . LYS A 1 87 ? 0.379 -0.292 2.524 1.00 94.50 87 LYS A CA 1
ATOM 717 C C . LYS A 1 87 ? 0.438 1.201 2.255 1.00 94.50 87 LYS A C 1
ATOM 719 O O . LYS A 1 87 ? -0.508 1.809 1.757 1.00 94.50 87 LYS A O 1
ATOM 724 N N . SER A 1 88 ? 1.564 1.821 2.578 1.00 93.81 88 SER A N 1
ATOM 725 C CA . SER A 1 88 ? 1.673 3.281 2.601 1.00 93.81 88 SER A CA 1
ATOM 726 C C . SER A 1 88 ? 2.692 3.790 1.586 1.00 93.81 88 SER A C 1
ATOM 728 O O . SER A 1 88 ? 3.764 3.219 1.411 1.00 93.81 88 SER A O 1
ATOM 730 N N . ALA A 1 89 ? 2.395 4.906 0.916 1.00 93.12 89 ALA A N 1
ATOM 731 C CA . ALA A 1 89 ? 3.321 5.566 -0.008 1.00 93.12 89 ALA A CA 1
ATOM 732 C C . ALA A 1 89 ? 4.418 6.358 0.741 1.00 93.12 89 ALA A C 1
ATOM 734 O O . ALA A 1 89 ? 4.637 7.541 0.472 1.00 93.12 89 ALA A O 1
ATOM 735 N N . ILE A 1 90 ? 5.102 5.705 1.683 1.00 90.81 90 ILE A N 1
ATOM 736 C CA . ILE A 1 90 ? 6.060 6.296 2.633 1.00 90.81 90 ILE A CA 1
ATOM 737 C C . ILE A 1 90 ? 7.245 6.982 1.948 1.00 90.81 90 ILE A C 1
ATOM 739 O O . ILE A 1 90 ? 7.703 8.023 2.386 1.00 90.81 90 ILE A O 1
ATOM 743 N N . ASN A 1 91 ? 7.672 6.511 0.780 1.00 89.75 91 ASN A N 1
ATOM 744 C CA . ASN A 1 91 ? 8.751 7.160 0.028 1.00 89.75 91 ASN A CA 1
ATOM 745 C C . ASN A 1 91 ? 8.314 8.450 -0.703 1.00 89.75 91 ASN A C 1
ATOM 747 O O . ASN A 1 91 ? 9.118 9.092 -1.383 1.00 89.75 91 ASN A O 1
ATOM 751 N N . TYR A 1 92 ? 7.037 8.836 -0.587 1.00 93.00 92 TYR A N 1
ATOM 752 C CA . TYR A 1 92 ? 6.419 9.974 -1.274 1.00 93.00 92 TYR A CA 1
ATOM 753 C C . TYR A 1 92 ? 5.630 10.895 -0.332 1.00 93.00 92 TYR A C 1
ATOM 755 O O . TYR A 1 92 ? 4.730 11.609 -0.786 1.00 93.00 92 TYR A O 1
ATOM 763 N N . ILE A 1 93 ? 5.964 10.895 0.961 1.00 94.31 93 ILE A N 1
ATOM 764 C CA . ILE A 1 93 ? 5.364 11.804 1.944 1.00 94.31 93 ILE A CA 1
ATOM 765 C C . ILE A 1 93 ? 5.632 13.254 1.536 1.00 94.31 93 ILE A C 1
ATOM 767 O O . ILE A 1 93 ? 6.724 13.593 1.069 1.00 94.31 93 ILE A O 1
ATOM 771 N N . LYS A 1 94 ? 4.645 14.127 1.738 1.00 94.31 94 LYS A N 1
ATOM 772 C CA . LYS A 1 94 ? 4.766 15.564 1.472 1.00 94.31 94 LYS A CA 1
ATOM 773 C C . LYS A 1 94 ? 4.594 16.395 2.745 1.00 94.31 94 LYS A C 1
ATOM 775 O O . LYS A 1 94 ? 3.924 15.946 3.670 1.00 94.31 94 LYS A O 1
ATOM 780 N N . PRO A 1 95 ? 5.153 17.613 2.818 1.00 93.88 95 PRO A N 1
ATOM 781 C CA . PRO A 1 95 ? 4.748 18.548 3.856 1.00 93.88 95 PRO A CA 1
ATOM 782 C C . PRO A 1 95 ? 3.279 18.942 3.656 1.00 93.88 95 PRO A C 1
ATOM 784 O O . PRO A 1 95 ? 2.781 18.968 2.529 1.00 93.88 95 PRO A O 1
ATOM 787 N N . VAL A 1 96 ? 2.575 19.275 4.736 1.00 91.19 96 VAL A N 1
ATOM 788 C CA . VAL A 1 96 ? 1.161 19.703 4.692 1.00 91.19 96 VAL A CA 1
ATOM 789 C C . VAL A 1 96 ? 0.964 20.953 3.828 1.00 91.19 96 VAL A C 1
ATOM 791 O O . VAL A 1 96 ? -0.092 21.104 3.204 1.00 91.19 96 VAL A O 1
ATOM 794 N N . ARG A 1 97 ? 1.969 21.837 3.770 1.00 91.06 97 ARG A N 1
ATOM 795 C CA . ARG A 1 97 ? 1.982 23.066 2.966 1.00 91.06 97 ARG A CA 1
ATOM 796 C C . ARG A 1 97 ? 3.324 23.245 2.253 1.00 91.06 97 ARG A C 1
ATOM 798 O O . ARG A 1 97 ? 4.367 22.881 2.788 1.00 91.06 97 ARG A O 1
ATOM 805 N N . ASP A 1 98 ? 3.283 23.809 1.053 1.00 90.81 98 ASP A N 1
ATOM 806 C CA . ASP A 1 98 ? 4.452 24.324 0.342 1.00 90.81 98 ASP A CA 1
ATOM 807 C C . ASP A 1 98 ? 4.765 25.778 0.755 1.00 90.81 98 ASP A C 1
ATOM 809 O O . ASP A 1 98 ? 4.059 26.373 1.572 1.00 90.81 98 ASP A O 1
ATOM 813 N N . ALA A 1 99 ? 5.818 26.368 0.183 1.00 90.06 99 ALA A N 1
ATOM 814 C CA . ALA A 1 99 ? 6.232 27.747 0.459 1.00 90.06 99 ALA A CA 1
ATOM 815 C C . ALA A 1 99 ? 5.164 28.812 0.139 1.00 90.06 99 ALA A C 1
ATOM 817 O O . ALA A 1 99 ? 5.246 29.925 0.648 1.00 90.06 99 ALA A O 1
ATOM 818 N N . ASN A 1 100 ? 4.159 28.478 -0.675 1.00 88.69 100 ASN A N 1
ATOM 819 C CA . ASN A 1 100 ? 3.054 29.368 -1.028 1.00 88.69 100 ASN A CA 1
ATOM 820 C C . ASN A 1 100 ? 1.803 29.107 -0.172 1.00 88.69 100 ASN A C 1
ATOM 822 O O . ASN A 1 100 ? 0.747 29.680 -0.437 1.00 88.69 100 ASN A O 1
ATOM 826 N N . GLY A 1 101 ? 1.886 28.221 0.825 1.00 86.31 101 GLY A N 1
ATOM 827 C CA . GLY A 1 101 ? 0.745 27.837 1.651 1.00 86.31 101 GLY A CA 1
ATOM 828 C C . GLY A 1 101 ? -0.243 26.902 0.947 1.00 86.31 101 GLY A C 1
ATOM 829 O O . GLY A 1 101 ? -1.344 26.694 1.458 1.00 86.31 101 GLY A O 1
ATOM 830 N N . ASN A 1 102 ? 0.119 26.303 -0.192 1.00 87.69 102 ASN A N 1
ATOM 831 C CA . ASN A 1 102 ? -0.722 25.322 -0.874 1.00 87.69 102 ASN A CA 1
ATOM 832 C C . ASN A 1 102 ? -0.419 23.914 -0.373 1.00 87.69 102 ASN A C 1
ATOM 834 O O . ASN A 1 102 ? 0.723 23.567 -0.085 1.00 87.69 102 ASN A O 1
ATOM 838 N N . ARG A 1 103 ? -1.439 23.057 -0.309 1.00 86.75 103 ARG A N 1
ATOM 839 C CA . ARG A 1 103 ? -1.222 21.634 -0.032 1.00 86.75 103 ARG A CA 1
ATOM 840 C C . ARG A 1 103 ? -0.674 20.944 -1.285 1.00 86.75 103 ARG A C 1
ATOM 842 O O . ARG A 1 103 ? -1.388 20.912 -2.291 1.00 86.75 103 ARG A O 1
ATOM 849 N N . PRO A 1 104 ? 0.529 20.354 -1.233 1.00 90.06 104 PRO A N 1
ATOM 850 C CA . PRO A 1 104 ? 1.130 19.702 -2.386 1.00 90.06 104 PRO A CA 1
ATOM 851 C C . PRO A 1 104 ? 0.406 18.407 -2.761 1.00 90.06 104 PRO A C 1
ATOM 853 O O . PRO A 1 104 ? -0.143 17.693 -1.912 1.00 90.06 104 PRO A O 1
ATOM 856 N N . ASN A 1 105 ? 0.467 18.078 -4.050 1.00 86.56 105 ASN A N 1
ATOM 857 C CA . ASN A 1 105 ? -0.042 16.821 -4.582 1.00 86.56 105 ASN A CA 1
ATOM 858 C C . ASN A 1 105 ? 0.823 15.643 -4.113 1.00 86.56 105 ASN A C 1
ATOM 860 O O . ASN A 1 105 ? 2.054 15.689 -4.181 1.00 86.56 105 ASN A O 1
ATOM 864 N N . SER A 1 106 ? 0.169 14.571 -3.671 1.00 87.38 106 SER A N 1
ATOM 865 C CA . SER A 1 106 ? 0.822 13.287 -3.411 1.00 87.38 106 SER A CA 1
ATOM 866 C C . SER A 1 106 ? 0.977 12.475 -4.696 1.00 87.38 106 SER A C 1
ATOM 868 O O . SER A 1 106 ? 0.513 12.864 -5.771 1.00 87.38 106 SER A O 1
ATOM 870 N N . LEU A 1 107 ? 1.638 11.320 -4.582 1.00 91.50 107 LEU A N 1
ATOM 871 C CA . LEU A 1 107 ? 1.796 10.380 -5.686 1.00 91.50 107 LEU A CA 1
ATOM 872 C C . LEU A 1 107 ? 0.420 10.027 -6.300 1.00 91.50 107 LEU A C 1
ATOM 874 O O . LEU A 1 107 ? -0.466 9.579 -5.572 1.00 91.50 107 LEU A O 1
ATOM 878 N N . PRO A 1 108 ? 0.212 10.172 -7.623 1.00 91.62 108 PRO A N 1
ATOM 879 C CA . PRO A 1 108 ? -1.088 9.947 -8.263 1.00 91.62 108 PRO A CA 1
ATOM 880 C C . PRO A 1 108 ? -1.394 8.460 -8.515 1.00 91.62 108 PRO A C 1
ATOM 882 O O . PRO A 1 108 ? -2.317 8.132 -9.262 1.00 91.62 108 PRO A O 1
ATOM 885 N N . THR A 1 109 ? -0.616 7.551 -7.931 1.00 93.88 109 THR A N 1
ATOM 886 C CA . THR A 1 109 ? -0.654 6.101 -8.152 1.00 93.88 109 THR A CA 1
ATOM 887 C C . THR A 1 109 ? -0.434 5.349 -6.847 1.00 93.88 109 THR A C 1
ATOM 889 O O . THR A 1 109 ? 0.123 5.902 -5.898 1.00 93.88 109 THR A O 1
ATOM 892 N N . PHE A 1 110 ? -0.802 4.072 -6.839 1.00 95.75 110 PHE A N 1
ATOM 893 C CA . PHE A 1 110 ? -0.333 3.090 -5.867 1.00 95.75 110 PHE A CA 1
ATOM 894 C C . PHE A 1 110 ? 0.318 1.903 -6.587 1.00 95.75 110 PHE A C 1
ATOM 896 O O . PHE A 1 110 ? -0.038 1.618 -7.735 1.00 95.75 110 PHE A O 1
ATOM 903 N N . ALA A 1 111 ? 1.273 1.243 -5.934 1.00 95.38 111 ALA A N 1
ATOM 904 C CA . ALA A 1 111 ? 1.998 0.099 -6.475 1.00 95.38 111 ALA A CA 1
ATOM 905 C C . ALA A 1 111 ? 1.610 -1.179 -5.727 1.00 95.38 111 ALA A C 1
ATOM 907 O O . ALA A 1 111 ? 1.765 -1.244 -4.514 1.00 95.38 111 ALA A O 1
ATOM 908 N N . PHE A 1 112 ? 1.128 -2.185 -6.456 1.00 96.62 112 PHE A N 1
ATOM 909 C CA . PHE A 1 112 ? 0.809 -3.509 -5.932 1.00 96.62 112 PHE A CA 1
ATOM 910 C C . PHE A 1 112 ? 1.916 -4.482 -6.319 1.00 96.62 112 PHE A C 1
ATOM 912 O O . PHE A 1 112 ? 2.140 -4.720 -7.506 1.00 96.62 112 PHE A O 1
ATOM 919 N N . GLU A 1 113 ? 2.653 -5.002 -5.340 1.00 96.69 113 GLU A N 1
ATOM 920 C CA . GLU A 1 113 ? 3.822 -5.842 -5.604 1.00 96.69 113 GLU A CA 1
ATOM 921 C C . GLU A 1 113 ? 3.429 -7.242 -6.060 1.00 96.69 113 GLU A C 1
ATOM 923 O O . GLU A 1 113 ? 2.677 -7.954 -5.392 1.00 96.69 113 GLU A O 1
ATOM 928 N N . LEU A 1 114 ? 3.976 -7.632 -7.210 1.00 97.19 114 LEU A N 1
ATOM 929 C CA . LEU A 1 114 ? 3.775 -8.945 -7.807 1.00 97.19 114 LEU A CA 1
ATOM 930 C C . LEU A 1 114 ? 4.957 -9.861 -7.521 1.00 97.19 114 LEU A C 1
ATOM 932 O O . LEU A 1 114 ? 4.765 -11.019 -7.167 1.00 97.19 114 LEU A O 1
ATOM 936 N N . TYR A 1 115 ? 6.180 -9.361 -7.692 1.00 97.44 115 TYR A N 1
ATOM 937 C CA . TYR A 1 115 ? 7.386 -10.183 -7.634 1.00 97.44 115 TYR A CA 1
ATOM 938 C C . TYR A 1 115 ? 8.613 -9.318 -7.357 1.00 97.44 115 TYR A C 1
ATOM 940 O O . TYR A 1 115 ? 8.722 -8.216 -7.895 1.00 97.44 115 TYR A O 1
ATOM 948 N N . PHE A 1 116 ? 9.552 -9.811 -6.558 1.00 96.31 116 PHE A N 1
ATOM 949 C CA . PHE A 1 116 ? 10.769 -9.083 -6.204 1.00 96.31 116 PHE A CA 1
ATOM 950 C C . PHE A 1 116 ? 11.923 -10.039 -5.879 1.00 96.31 116 PHE A C 1
ATOM 952 O O . PHE A 1 116 ? 11.778 -11.263 -5.880 1.00 96.31 116 PHE A O 1
ATOM 959 N N . LYS A 1 117 ? 13.103 -9.479 -5.629 1.00 93.81 117 LYS A N 1
ATOM 960 C CA . LYS A 1 117 ? 14.270 -10.169 -5.084 1.00 93.81 117 LYS A CA 1
ATOM 961 C C . LYS A 1 117 ? 14.497 -9.694 -3.663 1.00 93.81 117 LYS A C 1
ATOM 963 O O . LYS A 1 117 ? 14.547 -8.497 -3.424 1.00 93.81 117 LYS A O 1
ATOM 968 N N . ASN A 1 118 ? 14.691 -10.612 -2.728 1.00 89.81 118 ASN A N 1
ATOM 96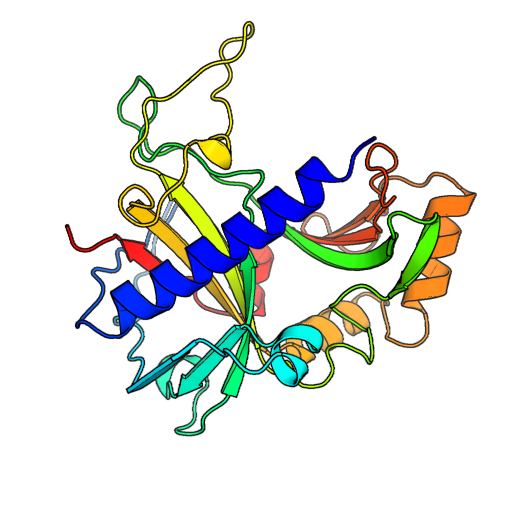9 C CA . ASN A 1 118 ? 15.080 -10.220 -1.377 1.00 89.81 118 ASN A CA 1
ATOM 970 C C . ASN A 1 118 ? 16.545 -9.735 -1.329 1.00 89.81 118 ASN A C 1
ATOM 972 O O . ASN A 1 118 ? 17.274 -9.814 -2.319 1.00 89.81 118 ASN A O 1
ATOM 976 N N . GLY A 1 119 ? 17.013 -9.305 -0.153 1.00 82.75 119 GLY A N 1
ATOM 977 C CA . GLY A 1 119 ? 18.394 -8.834 0.045 1.00 82.75 119 GLY A CA 1
ATOM 978 C C . GLY A 1 119 ? 19.501 -9.857 -0.266 1.00 82.75 119 GLY A C 1
ATOM 979 O O . GLY A 1 119 ? 20.661 -9.476 -0.401 1.00 82.75 119 GLY A O 1
ATOM 980 N N . TYR A 1 120 ? 19.160 -11.140 -0.426 1.00 89.19 120 TYR A N 1
ATOM 981 C CA . TYR A 1 120 ? 20.079 -12.204 -0.852 1.00 89.19 120 TYR A CA 1
ATOM 982 C C . TYR A 1 120 ? 20.015 -12.480 -2.363 1.00 89.19 120 TYR A C 1
ATOM 984 O O . TYR A 1 120 ? 20.681 -13.384 -2.857 1.00 89.19 120 TYR A O 1
ATOM 992 N N . GLY A 1 121 ? 19.196 -11.730 -3.104 1.00 89.56 121 GLY A N 1
ATOM 993 C CA . GLY A 1 121 ? 18.963 -11.923 -4.533 1.00 89.56 121 GLY A CA 1
ATOM 994 C C . GLY A 1 121 ? 17.977 -13.044 -4.871 1.00 89.56 121 GLY A C 1
ATOM 995 O O . GLY A 1 121 ? 17.745 -13.287 -6.057 1.00 89.56 121 GLY A O 1
ATOM 996 N N . ASN A 1 122 ? 17.382 -13.701 -3.869 1.00 93.94 122 ASN A N 1
ATOM 997 C CA . ASN A 1 122 ? 16.408 -14.769 -4.081 1.00 93.94 122 ASN A CA 1
ATOM 998 C C . ASN A 1 122 ? 15.074 -14.186 -4.522 1.00 93.94 122 ASN A C 1
ATOM 1000 O O . ASN A 1 122 ? 14.578 -13.234 -3.922 1.00 93.94 122 ASN A O 1
ATOM 1004 N N . GLU A 1 123 ? 14.469 -14.808 -5.525 1.00 95.38 123 GLU A N 1
ATOM 1005 C CA . GLU A 1 123 ? 13.162 -14.404 -6.022 1.00 95.38 123 GLU A CA 1
ATOM 1006 C C . GLU A 1 123 ? 12.059 -14.719 -5.000 1.00 95.38 123 GLU A C 1
ATOM 1008 O O . GLU A 1 123 ? 12.098 -15.739 -4.292 1.00 95.38 123 GLU A O 1
ATOM 1013 N N . ARG A 1 124 ? 11.096 -13.806 -4.894 1.00 95.69 124 ARG A N 1
ATOM 1014 C CA . ARG A 1 124 ? 9.997 -13.847 -3.936 1.00 95.69 124 ARG A CA 1
ATOM 1015 C C . ARG A 1 124 ? 8.726 -13.303 -4.566 1.00 95.69 124 ARG A C 1
ATOM 1017 O O . ARG A 1 124 ? 8.754 -12.333 -5.321 1.00 95.69 124 ARG A O 1
ATOM 1024 N N . ASP A 1 125 ? 7.617 -13.930 -4.203 1.00 96.62 125 ASP A N 1
ATOM 1025 C CA . ASP A 1 125 ? 6.289 -13.450 -4.546 1.00 96.62 125 ASP A CA 1
ATOM 1026 C C . ASP A 1 125 ? 5.964 -12.195 -3.740 1.00 96.62 125 ASP A C 1
ATOM 1028 O O . ASP A 1 125 ? 6.124 -12.175 -2.517 1.00 96.62 125 ASP A O 1
ATOM 1032 N N . GLY A 1 126 ? 5.476 -11.175 -4.439 1.00 94.69 126 GLY A N 1
ATOM 1033 C CA . GLY A 1 126 ? 4.951 -9.966 -3.831 1.00 94.69 126 GLY A CA 1
ATOM 1034 C C . GLY A 1 126 ? 3.630 -10.219 -3.114 1.00 94.69 126 GLY A C 1
ATOM 1035 O O . GLY A 1 126 ? 2.941 -11.228 -3.319 1.00 94.69 126 GLY A O 1
ATOM 1036 N N . TRP A 1 127 ? 3.262 -9.277 -2.256 1.00 94.81 127 TRP A N 1
ATOM 1037 C CA . TRP A 1 127 ? 2.145 -9.423 -1.325 1.00 94.81 127 TRP A CA 1
ATOM 1038 C C . TRP A 1 127 ? 0.764 -9.578 -1.982 1.00 94.81 127 TRP A C 1
ATOM 1040 O O . TRP A 1 127 ? -0.161 -10.084 -1.334 1.00 94.81 127 TRP A O 1
ATOM 1050 N N . LEU A 1 128 ? 0.612 -9.232 -3.268 1.00 95.94 128 LEU A N 1
ATOM 1051 C CA . LEU A 1 128 ? -0.670 -9.383 -3.958 1.00 95.94 128 LEU A CA 1
ATOM 1052 C C . LEU A 1 128 ? -1.069 -10.855 -4.172 1.00 95.94 128 LEU A C 1
ATOM 1054 O O . LEU A 1 128 ? -2.233 -11.196 -3.967 1.00 95.94 128 LEU A O 1
ATOM 1058 N N . TYR A 1 129 ? -0.134 -11.730 -4.564 1.00 95.94 129 TYR A N 1
ATOM 1059 C CA . TYR A 1 129 ? -0.426 -13.133 -4.922 1.00 95.94 129 TYR A CA 1
ATOM 1060 C C . TYR A 1 129 ? 0.291 -14.185 -4.069 1.00 95.94 129 TYR A C 1
ATOM 1062 O O . TYR A 1 129 ? -0.010 -15.372 -4.190 1.00 95.94 129 TYR A O 1
ATOM 1070 N N . SER A 1 130 ? 1.219 -13.774 -3.208 1.00 93.94 130 SER A N 1
ATOM 1071 C CA . SER A 1 130 ? 1.975 -14.687 -2.352 1.00 93.94 130 SER A CA 1
ATOM 1072 C C . SER A 1 130 ? 1.095 -15.401 -1.317 1.00 93.94 130 SER A C 1
ATOM 1074 O O . SER A 1 130 ? 0.277 -14.775 -0.638 1.00 93.94 130 SER A O 1
ATOM 1076 N N . GLU A 1 131 ? 1.327 -16.709 -1.150 1.00 93.06 131 GLU A N 1
ATOM 1077 C CA . GLU A 1 131 ? 0.689 -17.545 -0.116 1.00 93.06 131 GLU A CA 1
ATOM 1078 C C . GLU A 1 131 ? 1.062 -17.118 1.302 1.00 93.06 131 GLU A C 1
ATOM 1080 O O . GLU A 1 131 ? 0.309 -17.362 2.238 1.00 93.06 131 GLU A O 1
ATOM 1085 N N . LYS A 1 132 ? 2.214 -16.455 1.470 1.00 93.31 132 LYS A N 1
ATOM 1086 C CA . LYS A 1 132 ? 2.654 -15.943 2.771 1.00 93.31 132 LYS A CA 1
ATOM 1087 C C . LYS A 1 132 ? 1.620 -14.985 3.372 1.00 93.31 132 LYS A C 1
ATOM 1089 O O . LYS A 1 132 ? 1.422 -14.996 4.579 1.00 93.31 132 LYS A O 1
ATOM 1094 N N . TYR A 1 133 ? 0.951 -14.196 2.530 1.00 93.06 133 TYR A N 1
ATOM 1095 C CA . TYR A 1 133 ? 0.013 -13.150 2.945 1.00 93.06 133 TYR A CA 1
ATOM 1096 C C . TYR A 1 133 ? -1.450 -13.564 2.732 1.00 93.06 133 TYR A C 1
ATOM 1098 O O . TYR A 1 133 ? -2.290 -12.745 2.353 1.00 93.06 133 TYR A O 1
ATOM 1106 N N . CYS A 1 134 ? -1.760 -14.858 2.858 1.00 91.94 134 CYS A N 1
ATOM 1107 C CA . CYS A 1 134 ? -3.104 -15.391 2.618 1.00 91.94 134 CYS A CA 1
ATOM 1108 C C . CYS A 1 134 ? -4.125 -15.001 3.700 1.00 91.94 134 CYS A C 1
ATOM 1110 O O . CYS A 1 134 ? -5.320 -15.000 3.421 1.00 91.94 134 CYS A O 1
ATOM 1112 N N . ASP A 1 135 ? -3.656 -14.634 4.895 1.00 94.69 135 ASP A N 1
ATOM 1113 C CA . ASP A 1 135 ? -4.498 -14.198 6.011 1.00 94.69 135 ASP A CA 1
ATOM 1114 C C . ASP A 1 135 ? -4.998 -12.748 5.856 1.00 94.69 135 ASP A C 1
ATOM 1116 O O . ASP A 1 135 ? -5.960 -12.381 6.521 1.00 94.69 135 ASP A O 1
ATOM 1120 N N . THR A 1 136 ? -4.376 -11.925 5.003 1.00 96.31 136 THR A N 1
ATOM 1121 C CA . THR A 1 136 ? -4.810 -10.544 4.740 1.00 96.31 136 THR A CA 1
ATOM 1122 C C . THR A 1 136 ? -6.088 -10.518 3.900 1.00 96.31 136 THR A C 1
ATOM 1124 O O . THR A 1 136 ? -6.091 -10.955 2.745 1.00 96.31 136 THR A O 1
ATOM 1127 N N . GLU A 1 137 ? -7.151 -9.923 4.437 1.00 97.50 137 GLU A N 1
ATOM 1128 C CA . GLU A 1 137 ? -8.449 -9.794 3.763 1.00 97.50 137 GLU A CA 1
ATOM 1129 C C . GLU A 1 137 ? -8.581 -8.451 3.037 1.00 97.50 137 GLU A C 1
ATOM 1131 O O . GLU A 1 137 ? -9.037 -8.399 1.890 1.00 97.50 137 GLU A O 1
ATOM 1136 N N . TYR A 1 138 ? -8.117 -7.370 3.671 1.00 97.12 138 TYR A N 1
ATOM 1137 C CA . TYR A 1 138 ? -8.192 -6.010 3.139 1.00 97.12 138 TYR A CA 1
ATOM 1138 C C . TYR A 1 138 ? -6.838 -5.302 3.186 1.00 97.12 138 TYR A C 1
ATOM 1140 O O . TYR A 1 138 ? -6.041 -5.497 4.099 1.00 97.12 138 TYR A O 1
ATOM 1148 N N . TYR A 1 139 ? -6.623 -4.416 2.219 1.00 96.56 139 TYR A N 1
ATOM 1149 C CA . TYR A 1 139 ? -5.554 -3.429 2.227 1.00 96.56 139 TYR A CA 1
ATOM 1150 C C . TYR A 1 139 ? -6.103 -2.063 2.625 1.00 96.56 139 TYR A C 1
ATOM 1152 O O . TYR A 1 139 ? -7.093 -1.604 2.050 1.00 96.56 139 TYR A O 1
ATOM 1160 N N . ILE A 1 140 ? -5.411 -1.373 3.525 1.00 94.94 140 ILE A N 1
ATOM 1161 C CA . ILE A 1 140 ? -5.471 0.084 3.632 1.00 94.94 140 ILE A CA 1
ATOM 1162 C C . ILE A 1 140 ? -4.315 0.635 2.805 1.00 94.94 140 ILE A C 1
ATOM 1164 O O . ILE A 1 140 ? -3.161 0.553 3.216 1.00 94.94 140 ILE A O 1
ATOM 1168 N N . VAL A 1 141 ? -4.613 1.209 1.638 1.00 95.12 141 VAL A N 1
ATOM 1169 C CA . VAL A 1 141 ? -3.607 1.926 0.841 1.00 95.12 141 VAL A CA 1
ATOM 1170 C C . VAL A 1 141 ? -3.616 3.404 1.208 1.00 95.12 141 VAL A C 1
ATOM 1172 O O . VAL A 1 141 ? -4.686 4.016 1.202 1.00 95.12 141 VAL A O 1
ATOM 1175 N N . SER A 1 142 ? -2.458 3.983 1.539 1.00 93.69 142 SER A N 1
ATOM 1176 C CA . SER A 1 142 ? -2.409 5.324 2.139 1.00 93.69 142 SER A CA 1
ATOM 1177 C C . SER A 1 142 ? -1.352 6.275 1.555 1.00 93.69 142 SER A C 1
ATOM 1179 O O . SER A 1 142 ? -0.320 5.862 1.016 1.00 93.69 142 SER A O 1
ATOM 1181 N N . TRP A 1 143 ? -1.622 7.579 1.670 1.00 94.38 143 TRP A N 1
ATOM 1182 C CA . TRP A 1 143 ? -0.729 8.689 1.328 1.00 94.38 143 TRP A CA 1
ATOM 1183 C C . TRP A 1 143 ? -0.718 9.709 2.459 1.00 94.38 143 TRP A C 1
ATOM 1185 O O . TRP A 1 143 ? -1.772 10.049 2.993 1.00 94.38 143 TRP A O 1
ATOM 1195 N N . LEU A 1 144 ? 0.467 10.220 2.789 1.00 93.19 144 LEU A N 1
ATOM 1196 C CA . LEU A 1 144 ? 0.686 10.971 4.020 1.00 93.19 144 LEU A CA 1
ATOM 1197 C C . LEU A 1 144 ? 1.166 12.396 3.765 1.00 93.19 144 LEU A C 1
ATOM 1199 O O . LEU A 1 144 ? 1.964 12.653 2.854 1.00 93.19 144 LEU A O 1
ATOM 1203 N N . TRP A 1 145 ? 0.717 13.296 4.638 1.00 93.88 145 TRP A N 1
ATOM 1204 C CA . TRP A 1 145 ? 1.243 14.643 4.781 1.00 93.88 145 TRP A CA 1
ATOM 1205 C C . TRP A 1 145 ? 1.721 14.872 6.209 1.00 93.88 145 TRP A C 1
ATOM 1207 O O . TRP A 1 145 ? 1.006 14.586 7.171 1.00 93.88 145 TRP A O 1
ATOM 1217 N N . ALA A 1 146 ? 2.926 15.420 6.332 1.00 93.88 146 ALA A N 1
ATOM 1218 C CA . ALA A 1 146 ? 3.564 15.689 7.610 1.00 93.88 146 ALA A CA 1
ATOM 1219 C C . ALA A 1 146 ? 3.686 17.193 7.875 1.00 93.88 146 ALA A C 1
ATOM 1221 O O . ALA A 1 146 ? 3.933 17.990 6.965 1.00 93.88 146 ALA A O 1
ATOM 1222 N N . ASN A 1 147 ? 3.520 17.596 9.129 1.00 93.06 147 ASN A N 1
ATOM 1223 C CA . ASN A 1 147 ? 3.723 18.961 9.584 1.00 93.06 147 ASN A CA 1
ATOM 1224 C C . ASN A 1 147 ? 5.223 19.236 9.768 1.00 93.06 147 ASN A C 1
ATOM 1226 O O . ASN A 1 147 ? 5.743 19.278 10.881 1.00 93.06 147 ASN A O 1
ATOM 1230 N N . VAL A 1 148 ? 5.923 19.372 8.644 1.00 93.62 148 VAL A N 1
ATOM 1231 C CA . VAL A 1 148 ? 7.356 19.669 8.571 1.00 93.62 148 VAL A CA 1
ATOM 1232 C C . VAL A 1 148 ? 7.600 20.836 7.622 1.00 93.62 148 VAL A C 1
ATOM 1234 O O . VAL A 1 148 ? 6.781 21.119 6.744 1.00 93.62 148 VAL A O 1
ATOM 1237 N N . GLN A 1 149 ? 8.737 21.510 7.787 1.00 93.69 149 GLN A N 1
ATOM 1238 C CA . GLN A 1 149 ? 9.128 22.594 6.888 1.00 93.69 149 GLN A CA 1
ATOM 1239 C C . GLN A 1 149 ? 9.372 22.053 5.467 1.00 93.69 149 GLN A C 1
ATOM 1241 O O . GLN A 1 149 ? 10.036 21.023 5.321 1.00 93.69 149 GLN A O 1
ATOM 1246 N N . PRO A 1 150 ? 8.843 22.708 4.416 1.00 94.25 150 PRO A N 1
ATOM 1247 C CA . PRO A 1 150 ? 9.054 22.272 3.045 1.00 94.25 150 PRO A CA 1
ATOM 1248 C C . PRO A 1 150 ? 10.510 22.483 2.620 1.00 94.25 150 PRO A C 1
ATOM 1250 O O . PRO A 1 150 ? 11.081 23.557 2.797 1.00 94.25 150 PRO A O 1
ATOM 1253 N N . GLU A 1 151 ? 11.091 21.464 1.994 1.00 95.06 151 GLU A N 1
ATOM 1254 C CA . GLU A 1 151 ? 12.434 21.522 1.422 1.00 95.06 151 GLU A CA 1
ATOM 1255 C C . GLU A 1 151 ? 12.384 21.377 -0.096 1.00 95.06 151 GLU A C 1
ATOM 1257 O O . GLU A 1 151 ? 11.548 20.657 -0.643 1.00 95.06 151 GLU A O 1
ATOM 1262 N N . TYR A 1 152 ? 13.324 22.024 -0.780 1.00 94.94 152 TYR A N 1
ATOM 1263 C CA . TYR A 1 152 ? 13.391 22.044 -2.237 1.00 94.94 152 TYR A CA 1
ATOM 1264 C C . TYR A 1 152 ? 14.728 21.495 -2.724 1.00 94.94 152 TYR A C 1
ATOM 1266 O O . TYR A 1 152 ? 15.762 21.630 -2.063 1.00 94.94 152 TYR A O 1
ATOM 1274 N N . ASP A 1 153 ? 14.710 20.809 -3.863 1.00 93.81 153 ASP A N 1
ATOM 1275 C CA . ASP A 1 153 ? 15.932 20.401 -4.547 1.00 93.81 153 ASP A CA 1
ATOM 1276 C C . ASP A 1 153 ? 16.605 21.605 -5.243 1.00 93.81 153 ASP A C 1
ATOM 1278 O O . ASP A 1 153 ? 16.004 22.677 -5.352 1.00 93.81 153 ASP A O 1
ATOM 1282 N N . PRO A 1 154 ? 17.849 21.467 -5.740 1.00 95.31 154 PRO A N 1
ATOM 1283 C CA . PRO A 1 154 ? 18.535 22.557 -6.440 1.00 95.31 154 PRO A CA 1
ATOM 1284 C C . PRO A 1 154 ? 17.820 23.069 -7.701 1.00 95.31 154 PRO A C 1
ATOM 1286 O O . PRO A 1 154 ? 18.204 24.102 -8.240 1.00 95.31 154 PRO A O 1
ATOM 1289 N N . LYS A 1 155 ? 16.810 22.345 -8.200 1.00 94.38 155 LYS A N 1
ATOM 1290 C CA . LYS A 1 155 ? 15.989 22.719 -9.357 1.00 94.38 155 LYS A CA 1
ATOM 1291 C C . LYS A 1 155 ? 14.667 23.381 -8.941 1.00 94.38 155 LYS A C 1
ATOM 1293 O O . LYS A 1 155 ? 13.870 23.720 -9.812 1.00 94.38 155 LYS A O 1
ATOM 1298 N N . GLY A 1 156 ? 14.434 23.575 -7.642 1.00 92.19 156 GLY A N 1
ATOM 1299 C CA . GLY A 1 156 ? 13.230 24.201 -7.101 1.00 92.19 156 GLY A CA 1
ATOM 1300 C C . GLY A 1 156 ? 12.029 23.261 -6.977 1.00 92.19 156 GLY A C 1
ATOM 1301 O O . GLY A 1 156 ? 10.914 23.737 -6.768 1.00 92.19 156 GLY A O 1
ATOM 1302 N N . PHE A 1 157 ? 12.209 21.940 -7.087 1.00 91.94 157 PHE A N 1
ATOM 1303 C CA . PHE A 1 157 ? 11.122 20.985 -6.867 1.00 91.94 157 PHE A CA 1
ATOM 1304 C C . PHE A 1 157 ? 10.980 20.641 -5.387 1.00 91.94 157 PHE A C 1
ATOM 1306 O O . PHE A 1 157 ? 11.967 20.369 -4.703 1.00 91.94 157 PHE A O 1
ATOM 1313 N N . LEU A 1 158 ? 9.735 20.607 -4.906 1.00 93.94 158 LEU A N 1
ATOM 1314 C CA . LEU A 1 158 ? 9.420 20.213 -3.536 1.00 93.94 158 LEU A CA 1
ATOM 1315 C C . LEU A 1 158 ? 9.838 18.756 -3.286 1.00 93.94 158 LEU A C 1
ATOM 1317 O O . LEU A 1 158 ? 9.284 17.825 -3.891 1.00 93.94 158 LEU A O 1
ATOM 1321 N N . LYS A 1 159 ? 10.775 18.564 -2.358 1.00 94.75 159 LYS A N 1
ATOM 1322 C CA . LYS A 1 159 ? 11.262 17.250 -1.939 1.00 94.75 159 LYS A CA 1
ATOM 1323 C C . LYS A 1 159 ? 10.179 16.462 -1.204 1.00 94.75 159 LYS A C 1
ATOM 1325 O O . LYS A 1 159 ? 9.198 17.010 -0.699 1.00 94.75 159 LYS A O 1
ATOM 1330 N N . ASN A 1 160 ? 10.355 15.146 -1.178 1.00 94.69 160 ASN A N 1
ATOM 1331 C CA . ASN A 1 160 ? 9.601 14.296 -0.264 1.00 94.69 160 ASN A CA 1
ATOM 1332 C C . ASN A 1 160 ? 10.158 14.471 1.153 1.00 94.69 160 ASN A C 1
ATOM 1334 O O . ASN A 1 160 ? 11.337 14.787 1.319 1.00 94.69 160 ASN A O 1
ATOM 1338 N N . VAL A 1 161 ? 9.309 14.265 2.154 1.00 93.12 161 VAL A N 1
ATOM 1339 C CA . VAL A 1 161 ? 9.739 14.226 3.552 1.00 93.12 161 VAL A CA 1
ATOM 1340 C C . VAL A 1 161 ? 10.506 12.927 3.776 1.00 93.12 161 VAL A C 1
ATOM 1342 O O . VAL A 1 161 ? 10.029 11.854 3.412 1.00 93.12 161 VAL A O 1
ATOM 1345 N N . GLU A 1 162 ? 11.701 13.043 4.343 1.00 91.38 162 GLU A N 1
ATOM 1346 C CA . GLU A 1 162 ? 12.525 11.901 4.742 1.00 91.38 162 GLU A CA 1
ATOM 1347 C C . GLU A 1 162 ? 11.858 11.159 5.906 1.00 91.38 162 GLU A C 1
ATOM 1349 O O . GLU A 1 162 ? 11.338 11.790 6.829 1.00 91.38 162 GLU A O 1
ATOM 1354 N N . ILE A 1 163 ? 11.874 9.825 5.870 1.00 88.62 163 ILE A N 1
ATOM 1355 C CA . ILE A 1 163 ? 11.214 8.975 6.874 1.00 88.62 163 ILE A CA 1
ATOM 1356 C C . ILE A 1 163 ? 11.760 9.261 8.278 1.00 88.62 163 ILE A C 1
ATOM 1358 O O . ILE A 1 163 ? 11.011 9.277 9.247 1.00 88.62 163 ILE A O 1
ATOM 1362 N N . GLU A 1 164 ? 13.051 9.562 8.390 1.00 89.31 164 GLU A N 1
ATOM 1363 C CA . GLU A 1 164 ? 13.738 9.874 9.643 1.00 89.31 164 GLU A CA 1
ATOM 1364 C C . GLU A 1 164 ? 13.219 11.156 10.309 1.00 89.31 164 GLU A C 1
ATOM 1366 O O . GLU A 1 164 ? 13.426 11.362 11.504 1.00 89.31 164 GLU A O 1
ATOM 1371 N N . LYS A 1 165 ? 12.543 12.023 9.546 1.00 89.44 165 LYS A N 1
ATOM 1372 C CA . LYS A 1 165 ? 11.898 13.236 10.057 1.00 89.44 165 LYS A CA 1
ATOM 1373 C C . LYS A 1 165 ? 10.471 12.973 10.527 1.00 89.44 165 LYS A C 1
ATOM 1375 O O . LYS A 1 165 ? 9.857 13.898 11.052 1.00 89.44 165 LYS A O 1
ATOM 1380 N N . LEU A 1 166 ? 9.920 11.774 10.332 1.00 89.81 166 LEU A N 1
ATOM 1381 C CA . LEU A 1 166 ? 8.570 11.441 10.771 1.00 89.81 166 LEU A CA 1
ATOM 1382 C C . LEU A 1 166 ? 8.513 10.968 12.221 1.00 89.81 166 LEU A C 1
ATOM 1384 O O . LEU A 1 166 ? 9.372 10.238 12.708 1.00 89.81 166 LEU A O 1
ATOM 1388 N N . ASN A 1 167 ? 7.423 11.342 12.878 1.00 89.81 167 ASN A N 1
ATOM 1389 C CA . ASN A 1 167 ? 6.938 10.754 14.118 1.00 89.81 167 ASN A CA 1
ATOM 1390 C C . ASN A 1 167 ? 5.403 10.829 14.137 1.00 89.81 167 ASN A C 1
ATOM 1392 O O . ASN A 1 167 ? 4.782 11.430 13.260 1.00 89.81 167 ASN A O 1
ATOM 1396 N N . ILE A 1 168 ? 4.772 10.188 15.116 1.00 87.06 168 ILE A N 1
ATOM 1397 C CA . ILE A 1 168 ? 3.313 10.058 15.150 1.00 87.06 168 ILE A CA 1
ATOM 1398 C C . ILE A 1 168 ? 2.639 11.421 15.365 1.00 87.06 168 ILE A C 1
ATOM 1400 O O . ILE A 1 168 ? 1.517 11.636 14.919 1.00 87.06 168 ILE A O 1
ATOM 1404 N N . GLU A 1 169 ? 3.327 12.358 16.013 1.00 88.56 169 GLU A N 1
ATOM 1405 C CA . GLU A 1 169 ? 2.855 13.706 16.318 1.00 88.56 169 GLU A CA 1
ATOM 1406 C C . GLU A 1 169 ? 2.891 14.635 15.104 1.00 88.56 169 GLU A C 1
ATOM 1408 O O . GLU A 1 169 ? 2.091 15.565 15.022 1.00 88.56 169 GLU A O 1
ATOM 1413 N N . ASN A 1 170 ? 3.812 14.412 14.164 1.00 91.44 170 ASN A N 1
ATOM 1414 C CA . ASN A 1 170 ? 3.939 15.256 12.984 1.00 91.44 170 ASN A CA 1
ATOM 1415 C C . ASN A 1 170 ? 3.248 14.693 11.742 1.00 91.44 170 ASN A C 1
ATOM 1417 O O . ASN A 1 170 ? 3.103 15.432 10.770 1.00 91.44 170 ASN A O 1
ATOM 1421 N N . ILE A 1 171 ? 2.768 13.448 11.757 1.00 91.06 171 ILE A N 1
ATOM 1422 C CA . ILE A 1 171 ? 1.823 12.977 10.741 1.00 91.06 171 ILE A CA 1
ATOM 1423 C C . ILE A 1 171 ? 0.502 13.716 10.954 1.00 91.06 171 ILE A C 1
ATOM 1425 O O . ILE A 1 171 ? -0.217 13.485 11.925 1.00 91.06 171 ILE A O 1
ATOM 1429 N N . ALA A 1 172 ? 0.187 14.608 10.020 1.00 88.00 172 ALA A N 1
ATOM 1430 C CA . ALA A 1 172 ? -0.929 15.533 10.146 1.00 88.00 172 ALA A CA 1
ATOM 1431 C C . ALA A 1 172 ? -2.138 15.110 9.317 1.00 88.00 172 ALA A C 1
ATOM 1433 O O . ALA A 1 172 ? -3.269 15.346 9.726 1.00 88.00 172 ALA A O 1
ATOM 1434 N N . GLU A 1 173 ? -1.925 14.505 8.147 1.00 88.56 173 GLU A N 1
ATOM 1435 C CA . GLU A 1 173 ? -3.024 14.024 7.311 1.00 88.56 173 GLU A CA 1
ATOM 1436 C C . GLU A 1 173 ? -2.681 12.683 6.665 1.00 88.56 173 GLU A C 1
ATOM 1438 O O . GLU A 1 173 ? -1.585 12.511 6.124 1.00 88.56 173 GLU A O 1
ATOM 1443 N N . ILE A 1 174 ? -3.651 11.769 6.642 1.00 89.44 174 ILE A N 1
ATOM 1444 C CA . ILE A 1 174 ? -3.583 10.531 5.866 1.00 89.44 174 ILE A CA 1
ATOM 1445 C C . ILE A 1 174 ? -4.799 10.448 4.946 1.00 89.44 174 ILE A C 1
ATOM 1447 O O . ILE A 1 174 ? -5.940 10.379 5.396 1.00 89.44 174 ILE A O 1
ATOM 1451 N N . GLU A 1 175 ? -4.544 10.425 3.640 1.00 90.19 175 GLU A N 1
ATOM 1452 C CA . GLU A 1 175 ? -5.512 9.993 2.631 1.00 90.19 175 GLU A CA 1
ATOM 1453 C C . GLU A 1 175 ? -5.421 8.473 2.507 1.00 90.19 175 GLU A C 1
ATOM 1455 O O . GLU A 1 175 ? -4.327 7.958 2.283 1.00 90.19 175 GLU A O 1
ATOM 1460 N N . PHE A 1 176 ? -6.535 7.750 2.595 1.00 90.88 176 PHE A N 1
ATOM 1461 C CA . PHE A 1 176 ? -6.528 6.297 2.469 1.00 90.88 176 PHE A CA 1
ATOM 1462 C C . PHE A 1 176 ? -7.752 5.730 1.749 1.00 90.88 176 PHE A C 1
ATOM 1464 O O . PHE A 1 176 ? -8.819 6.344 1.667 1.00 90.88 176 PHE A O 1
ATOM 1471 N N . LEU A 1 177 ? -7.578 4.523 1.222 1.00 91.25 177 LEU A N 1
ATOM 1472 C CA . LEU A 1 177 ? -8.615 3.711 0.601 1.00 91.25 177 LEU A CA 1
ATOM 1473 C C . LEU A 1 177 ? -8.528 2.294 1.175 1.00 91.25 177 LEU A C 1
ATOM 1475 O O . LEU A 1 177 ? -7.442 1.728 1.273 1.00 91.25 177 LEU A O 1
ATOM 1479 N N . VAL A 1 178 ? -9.681 1.729 1.522 1.00 92.44 178 VAL A N 1
ATOM 1480 C CA . VAL A 1 178 ? -9.824 0.338 1.962 1.00 92.44 178 VAL A CA 1
ATOM 1481 C C . VAL A 1 178 ? -10.213 -0.498 0.755 1.00 92.44 178 VAL A C 1
ATOM 1483 O O . VAL A 1 178 ? -11.157 -0.155 0.041 1.00 92.44 178 VAL A O 1
ATOM 1486 N N . ILE A 1 179 ? -9.482 -1.579 0.503 1.00 94.88 179 ILE A N 1
ATOM 1487 C CA . ILE A 1 179 ? -9.718 -2.441 -0.652 1.00 94.88 179 ILE A CA 1
ATOM 1488 C C . ILE A 1 179 ? -9.646 -3.898 -0.233 1.00 94.88 179 ILE A C 1
ATOM 1490 O O . ILE A 1 179 ? -8.632 -4.341 0.291 1.00 94.88 179 ILE A O 1
ATOM 1494 N N . GLU A 1 180 ? -10.693 -4.663 -0.523 1.00 95.62 180 GLU A N 1
ATOM 1495 C CA . GLU A 1 180 ? -10.647 -6.117 -0.381 1.00 95.62 180 GLU A CA 1
ATOM 1496 C C . GLU A 1 180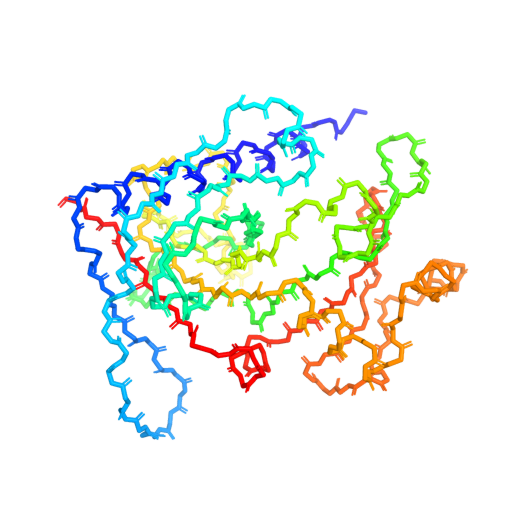 ? -9.572 -6.693 -1.314 1.00 95.62 180 GLU A C 1
ATOM 1498 O O . GLU A 1 180 ? -9.576 -6.431 -2.524 1.00 95.62 180 GLU A O 1
ATOM 1503 N N . LYS A 1 181 ? -8.661 -7.505 -0.770 1.00 96.25 181 LYS A N 1
ATOM 1504 C CA . LYS A 1 181 ? -7.546 -8.107 -1.515 1.00 96.25 181 LYS A CA 1
ATOM 1505 C C . LYS A 1 181 ? -8.036 -8.850 -2.757 1.00 96.25 181 LYS A C 1
ATOM 1507 O O . LYS A 1 181 ? -7.490 -8.663 -3.847 1.00 96.25 181 LYS A O 1
ATOM 1512 N N . LYS A 1 182 ? -9.114 -9.629 -2.615 1.00 95.75 182 LYS A N 1
ATOM 1513 C CA . LYS A 1 182 ? -9.731 -10.379 -3.719 1.00 95.75 182 LYS A CA 1
ATOM 1514 C C . LYS A 1 182 ? -10.184 -9.472 -4.856 1.00 95.75 182 LYS A C 1
ATOM 1516 O O . LYS A 1 182 ? -9.948 -9.802 -6.012 1.00 95.75 182 LYS A O 1
ATOM 1521 N N . ARG A 1 183 ? -10.725 -8.286 -4.564 1.00 95.81 183 ARG A N 1
ATOM 1522 C CA . ARG A 1 183 ? -11.148 -7.336 -5.605 1.00 95.81 183 ARG A CA 1
ATOM 1523 C C . ARG A 1 183 ? -9.970 -6.809 -6.424 1.00 95.81 183 ARG A C 1
ATOM 1525 O O . ARG A 1 183 ? -10.124 -6.620 -7.630 1.00 95.81 183 ARG A O 1
ATOM 1532 N N . ILE A 1 184 ? -8.792 -6.603 -5.819 1.00 95.81 184 ILE A N 1
ATOM 1533 C CA . ILE A 1 184 ? -7.575 -6.268 -6.584 1.00 95.81 184 ILE A CA 1
ATOM 1534 C C . ILE A 1 184 ? -7.154 -7.448 -7.464 1.00 95.81 184 ILE A C 1
ATOM 1536 O O . ILE A 1 184 ? -6.821 -7.242 -8.627 1.00 95.81 184 ILE A O 1
ATOM 1540 N N . GLN A 1 185 ? -7.179 -8.675 -6.938 1.00 96.50 185 GLN A N 1
ATOM 1541 C CA . GLN A 1 185 ? -6.800 -9.881 -7.687 1.00 96.50 185 GLN A CA 1
ATOM 1542 C C . GLN A 1 185 ? -7.751 -10.154 -8.864 1.00 96.50 185 GLN A C 1
ATOM 1544 O O . GLN A 1 185 ? -7.308 -10.435 -9.977 1.00 96.50 185 GLN A O 1
ATOM 1549 N N . GLU A 1 186 ? -9.060 -10.006 -8.662 1.00 96.38 186 GLU A N 1
ATOM 1550 C CA . GLU A 1 186 ? -10.072 -10.085 -9.719 1.00 96.38 186 GLU A CA 1
ATOM 1551 C C . GLU A 1 186 ? -9.861 -9.005 -10.781 1.00 96.38 186 GLU A C 1
ATOM 1553 O O . GLU A 1 186 ? -9.986 -9.257 -11.979 1.00 96.38 186 GLU A O 1
ATOM 1558 N N . HIS A 1 187 ? -9.528 -7.787 -10.351 1.00 94.75 187 HIS A N 1
ATOM 1559 C CA . HIS A 1 187 ? -9.226 -6.687 -11.257 1.00 94.75 187 HIS A CA 1
ATOM 1560 C C . HIS A 1 187 ? -7.953 -6.948 -12.073 1.00 94.75 187 HIS A C 1
ATOM 1562 O O . HIS A 1 187 ? -7.971 -6.800 -13.293 1.00 94.75 187 HIS A O 1
ATOM 1568 N N . ALA A 1 188 ? -6.884 -7.422 -11.431 1.00 94.75 188 ALA A N 1
ATOM 1569 C CA . ALA A 1 188 ? -5.655 -7.854 -12.091 1.00 94.75 188 ALA A CA 1
ATOM 1570 C C . ALA A 1 188 ? -5.923 -8.994 -13.095 1.00 94.75 188 ALA A C 1
ATOM 1572 O O . ALA A 1 188 ? -5.414 -8.972 -14.216 1.00 94.75 188 ALA A O 1
ATOM 1573 N N . THR A 1 189 ? -6.801 -9.936 -12.743 1.00 95.19 189 THR A N 1
ATOM 1574 C CA . THR A 1 189 ? -7.202 -11.046 -13.620 1.00 95.19 189 THR A CA 1
ATOM 1575 C C . THR A 1 189 ? -7.911 -10.549 -14.880 1.00 95.19 189 THR A C 1
ATOM 1577 O O . THR A 1 189 ? -7.621 -11.034 -15.972 1.00 95.19 189 THR A O 1
ATOM 1580 N N . LYS A 1 190 ? -8.785 -9.536 -14.773 1.00 92.50 190 LYS A N 1
ATOM 1581 C CA . LYS A 1 190 ? -9.468 -8.924 -15.934 1.00 92.50 190 LYS A CA 1
ATOM 1582 C C . LYS A 1 190 ? -8.503 -8.294 -16.935 1.00 92.50 190 LYS A C 1
ATOM 1584 O O . LYS A 1 190 ? -8.825 -8.222 -18.116 1.00 92.50 190 LYS A O 1
ATOM 1589 N N . ILE A 1 191 ? -7.335 -7.862 -16.468 1.00 90.75 191 ILE A N 1
ATOM 1590 C CA . ILE A 1 191 ? -6.262 -7.337 -17.314 1.00 90.75 191 ILE A CA 1
ATOM 1591 C C . ILE A 1 191 ? -5.190 -8.398 -17.615 1.00 90.75 191 ILE A C 1
ATOM 1593 O O . ILE A 1 191 ? -4.107 -8.067 -18.066 1.00 90.75 191 ILE A O 1
ATOM 1597 N N . GLY A 1 192 ? -5.467 -9.686 -17.393 1.00 92.81 192 GLY A N 1
ATOM 1598 C CA . GLY A 1 192 ? -4.586 -10.788 -17.795 1.00 92.81 192 GLY A CA 1
ATOM 1599 C C . GLY A 1 192 ? -3.436 -11.104 -16.834 1.00 92.81 192 GLY A C 1
ATOM 1600 O O . GLY A 1 192 ? -2.561 -11.891 -17.191 1.00 92.81 192 GLY A O 1
ATOM 1601 N N . ILE A 1 193 ? -3.426 -10.539 -15.623 1.00 94.81 193 ILE A N 1
ATOM 1602 C CA . ILE A 1 193 ? -2.448 -10.853 -14.572 1.00 94.81 193 ILE A CA 1
ATOM 1603 C C . ILE A 1 193 ? -3.123 -11.743 -13.527 1.00 94.81 193 ILE A C 1
ATOM 1605 O O . ILE A 1 193 ? -3.966 -11.285 -12.759 1.00 94.81 193 ILE A O 1
ATOM 1609 N N . THR A 1 194 ? -2.723 -13.004 -13.463 1.00 96.25 194 THR A N 1
ATOM 1610 C CA . THR A 1 194 ? -3.328 -14.045 -12.623 1.00 96.25 194 THR A CA 1
ATOM 1611 C C . THR A 1 194 ? -2.327 -14.593 -11.613 1.00 96.25 194 THR A C 1
ATOM 1613 O O . THR A 1 194 ? -1.118 -14.367 -11.727 1.00 96.25 194 THR A O 1
ATOM 1616 N N . LYS A 1 195 ? -2.819 -15.358 -10.634 1.00 95.88 195 LYS A N 1
ATOM 1617 C CA . LYS A 1 195 ? -1.976 -16.073 -9.665 1.00 95.88 195 LYS A CA 1
ATOM 1618 C C . LYS A 1 195 ? -1.061 -17.100 -10.349 1.00 95.88 195 LYS A C 1
ATOM 1620 O O . LYS A 1 195 ? 0.020 -17.407 -9.849 1.00 95.88 195 LYS A O 1
ATOM 1625 N N . GLU A 1 196 ? -1.470 -17.599 -11.508 1.00 96.62 196 GLU A N 1
ATOM 1626 C CA . GLU A 1 196 ? -0.761 -18.612 -12.279 1.00 96.62 196 GLU A CA 1
ATOM 1627 C C . GLU A 1 196 ? 0.355 -18.001 -13.135 1.00 96.62 196 GLU A C 1
ATOM 1629 O O . GLU A 1 196 ? 1.399 -18.629 -13.291 1.00 96.62 196 GLU A O 1
ATOM 1634 N N . ASN A 1 197 ? 0.180 -16.777 -13.654 1.00 96.62 197 ASN A N 1
ATOM 1635 C CA . ASN A 1 197 ? 1.097 -16.202 -14.648 1.00 96.62 197 ASN A CA 1
ATOM 1636 C C . ASN A 1 197 ? 1.944 -15.007 -14.170 1.00 96.62 197 ASN A C 1
ATOM 1638 O O . ASN A 1 197 ? 2.884 -14.625 -14.872 1.00 96.62 197 ASN A O 1
ATOM 1642 N N . PHE A 1 198 ? 1.669 -14.409 -13.000 1.00 96.44 198 PHE A N 1
ATOM 1643 C CA . PHE A 1 198 ? 2.362 -13.178 -12.580 1.00 96.44 198 PHE A CA 1
ATOM 1644 C C . PHE A 1 198 ? 3.887 -13.349 -12.488 1.00 96.44 198 PHE A C 1
ATOM 1646 O O . PHE A 1 198 ? 4.633 -12.410 -12.781 1.00 96.44 198 PHE A O 1
ATOM 1653 N N . ARG A 1 199 ? 4.361 -14.547 -12.113 1.00 97.31 199 ARG A N 1
ATOM 1654 C CA . ARG A 1 199 ? 5.795 -14.870 -12.031 1.00 97.31 199 ARG A CA 1
ATOM 1655 C C . ARG A 1 199 ? 6.446 -14.862 -13.405 1.00 97.31 199 ARG A C 1
ATOM 1657 O O . ARG A 1 199 ? 7.510 -14.269 -13.564 1.00 97.31 199 ARG A O 1
ATOM 1664 N N . ASP A 1 200 ? 5.801 -15.471 -14.394 1.00 97.44 200 ASP A N 1
ATOM 1665 C CA . ASP A 1 200 ? 6.324 -15.547 -15.759 1.00 97.44 200 ASP A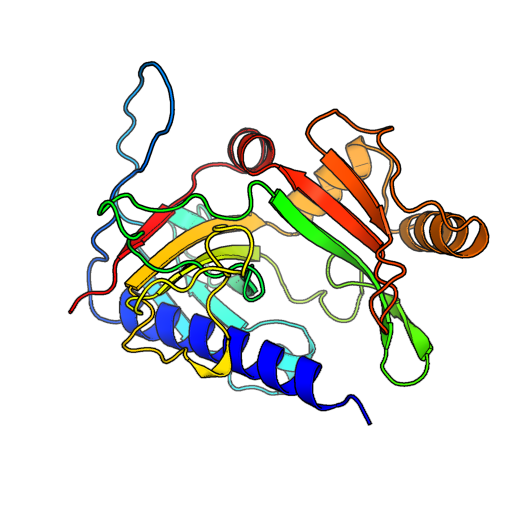 CA 1
ATOM 1666 C C . ASP A 1 200 ? 6.353 -14.164 -16.406 1.00 97.44 200 ASP A C 1
ATOM 1668 O O . ASP A 1 200 ? 7.384 -13.767 -16.949 1.00 97.44 200 ASP A O 1
ATOM 1672 N N . ILE A 1 201 ? 5.282 -13.380 -16.234 1.00 95.56 201 ILE A N 1
ATOM 1673 C CA . ILE A 1 201 ? 5.230 -11.976 -16.664 1.00 95.56 201 ILE A CA 1
ATOM 1674 C C . ILE A 1 201 ? 6.380 -11.177 -16.030 1.00 95.56 201 ILE A C 1
ATOM 1676 O O . ILE A 1 201 ? 7.090 -10.439 -16.717 1.00 95.56 201 ILE A O 1
ATOM 1680 N N . SER A 1 202 ? 6.600 -11.339 -14.723 1.00 96.50 202 SER A N 1
ATOM 1681 C CA . SER A 1 202 ? 7.649 -10.613 -13.998 1.00 96.50 202 SER A CA 1
ATOM 1682 C C . SER A 1 202 ? 9.052 -11.009 -14.465 1.00 96.50 202 SER A C 1
ATOM 1684 O O . SER A 1 202 ? 9.903 -10.148 -14.700 1.00 96.50 202 SER A O 1
ATOM 1686 N N . LYS A 1 203 ? 9.290 -12.308 -14.671 1.00 96.56 203 LYS A N 1
ATOM 1687 C CA . LYS A 1 203 ? 10.558 -12.843 -15.186 1.00 96.56 203 LYS A CA 1
ATOM 1688 C C . LYS A 1 203 ? 10.833 -12.401 -16.616 1.00 96.56 203 LYS A C 1
ATOM 1690 O O . LYS A 1 203 ? 11.978 -12.098 -16.944 1.00 96.56 203 LYS A O 1
ATOM 1695 N N . GLU A 1 204 ? 9.808 -12.328 -17.456 1.00 96.19 204 GLU A N 1
ATOM 1696 C CA . GLU A 1 204 ? 9.919 -11.788 -18.808 1.00 96.19 204 GLU A CA 1
ATOM 1697 C C . GLU A 1 204 ? 10.356 -10.316 -18.770 1.00 96.19 204 GLU A C 1
ATOM 1699 O O . GLU A 1 204 ? 11.302 -9.933 -19.465 1.00 96.19 204 GLU A O 1
ATOM 1704 N N . MET A 1 205 ? 9.736 -9.501 -17.905 1.00 95.69 205 MET A N 1
ATOM 1705 C CA . MET A 1 205 ? 10.124 -8.100 -17.723 1.00 95.69 205 MET A CA 1
ATOM 1706 C C . MET A 1 205 ? 11.570 -7.959 -17.236 1.00 95.69 205 MET A C 1
ATOM 1708 O O . MET A 1 205 ? 12.298 -7.107 -17.744 1.00 95.69 205 MET A O 1
ATOM 1712 N N . TRP A 1 206 ? 12.017 -8.811 -16.309 1.00 95.06 206 TRP A N 1
ATOM 1713 C CA . TRP A 1 206 ? 13.411 -8.842 -15.860 1.00 95.06 206 TRP A CA 1
ATOM 1714 C C . TRP A 1 206 ? 14.383 -9.235 -16.968 1.00 95.06 206 TRP A C 1
ATOM 1716 O O . TRP A 1 206 ? 15.359 -8.524 -17.203 1.00 95.06 206 TRP A O 1
ATOM 1726 N N . LYS A 1 207 ? 14.119 -10.354 -17.652 1.00 95.56 207 LYS A N 1
ATOM 1727 C CA . LYS A 1 207 ? 14.994 -10.913 -18.692 1.00 95.56 207 LYS A CA 1
ATOM 1728 C C . LYS A 1 207 ? 15.208 -9.927 -19.835 1.00 95.56 207 LYS A C 1
ATOM 1730 O O . LYS A 1 207 ? 16.324 -9.789 -20.324 1.00 95.56 207 LYS A O 1
ATOM 1735 N N . ASN A 1 208 ? 14.143 -9.236 -20.229 1.00 95.56 208 ASN A N 1
ATOM 1736 C CA . ASN A 1 208 ? 14.152 -8.310 -21.357 1.00 95.56 208 ASN A CA 1
ATOM 1737 C C . ASN A 1 208 ? 14.348 -6.844 -20.932 1.00 95.56 208 ASN A C 1
ATOM 1739 O O . ASN A 1 208 ? 14.283 -5.952 -21.773 1.00 95.56 208 ASN A O 1
ATOM 1743 N N . ASN A 1 209 ? 14.565 -6.578 -19.636 1.00 93.81 209 ASN A N 1
ATOM 1744 C CA . ASN A 1 209 ? 14.675 -5.232 -19.064 1.00 93.81 209 ASN A CA 1
ATOM 1745 C C . ASN A 1 209 ? 13.505 -4.301 -19.464 1.00 93.81 209 ASN A C 1
ATOM 1747 O O . ASN A 1 209 ? 13.678 -3.102 -19.698 1.00 93.81 209 ASN A O 1
ATOM 1751 N N . ILE A 1 210 ? 12.292 -4.856 -19.543 1.00 93.94 210 ILE A N 1
ATOM 1752 C CA . ILE A 1 210 ? 11.076 -4.115 -19.889 1.00 93.94 210 ILE A CA 1
ATOM 1753 C C . ILE A 1 210 ? 10.637 -3.347 -18.647 1.00 93.94 210 ILE A C 1
ATOM 1755 O O . ILE A 1 210 ? 9.984 -3.890 -17.763 1.00 93.94 210 ILE A O 1
ATOM 1759 N N . THR A 1 211 ? 10.994 -2.066 -18.565 1.00 91.75 211 THR A N 1
ATOM 1760 C CA . THR A 1 211 ? 10.699 -1.244 -17.378 1.00 91.75 211 THR A CA 1
ATOM 1761 C C . THR A 1 211 ? 9.221 -0.878 -17.245 1.00 91.75 211 THR A C 1
ATOM 1763 O O . THR A 1 211 ? 8.769 -0.555 -16.147 1.00 91.75 211 THR A O 1
ATOM 1766 N N . LYS A 1 212 ? 8.441 -0.923 -18.331 1.00 90.69 212 LYS A N 1
ATOM 1767 C CA . LYS A 1 212 ? 7.007 -0.610 -18.325 1.00 90.69 212 LYS A CA 1
ATOM 1768 C C . LYS A 1 212 ? 6.267 -1.387 -19.416 1.00 90.69 212 LYS A C 1
ATOM 1770 O O . LYS A 1 212 ? 6.670 -1.302 -20.571 1.00 90.69 212 LYS A O 1
ATOM 1775 N N . LYS A 1 213 ? 5.159 -2.054 -19.069 1.00 86.19 213 LYS A N 1
ATOM 1776 C CA . LYS A 1 213 ? 4.181 -2.586 -20.040 1.00 86.19 213 LYS A CA 1
ATOM 1777 C C . LYS A 1 213 ? 2.869 -1.796 -19.924 1.00 86.19 213 LYS A C 1
ATOM 1779 O O . LYS A 1 213 ? 2.192 -1.929 -18.903 1.00 86.19 213 LYS A O 1
ATOM 1784 N N . PRO A 1 214 ? 2.526 -0.939 -20.904 1.00 74.50 214 PRO A N 1
ATOM 1785 C CA . PRO A 1 214 ? 1.315 -0.116 -20.877 1.00 74.50 214 PRO A CA 1
ATOM 1786 C C . PRO A 1 214 ? 0.061 -0.843 -21.398 1.00 74.50 214 PRO A C 1
ATOM 1788 O O . PRO A 1 214 ? -0.968 -0.202 -21.556 1.00 74.50 214 PRO A O 1
ATOM 1791 N N . GLU A 1 215 ? 0.145 -2.144 -21.688 1.00 65.00 215 GLU A N 1
ATOM 1792 C CA . GLU A 1 215 ? -0.839 -2.928 -22.460 1.00 65.00 215 GLU A CA 1
ATOM 1793 C C . GLU A 1 215 ? -2.227 -3.091 -21.804 1.00 65.00 215 GLU A C 1
ATOM 1795 O O . GLU A 1 215 ? -3.088 -3.756 -22.370 1.00 65.00 215 GLU A O 1
ATOM 1800 N N . TYR A 1 216 ? -2.471 -2.473 -20.645 1.00 61.53 216 TYR A N 1
ATOM 1801 C CA . TYR A 1 216 ? -3.668 -2.694 -19.830 1.00 61.53 216 TYR A CA 1
ATOM 1802 C C . TYR A 1 216 ? -4.629 -1.478 -19.822 1.00 61.53 216 TYR A C 1
ATOM 1804 O O . TYR A 1 216 ? -5.823 -1.673 -20.029 1.00 61.53 216 TYR A O 1
ATOM 1812 N N . ASP A 1 217 ? -4.129 -0.236 -19.653 1.00 65.00 217 ASP A N 1
ATOM 1813 C CA . ASP A 1 217 ? -4.832 1.065 -19.819 1.00 65.00 217 ASP A CA 1
ATOM 1814 C C . ASP A 1 217 ? -3.808 2.229 -19.669 1.00 65.00 217 ASP A C 1
ATOM 1816 O O . ASP A 1 217 ? -2.705 2.058 -19.150 1.00 65.00 217 ASP A O 1
ATOM 1820 N N . ALA A 1 218 ? -4.171 3.470 -20.010 1.00 77.25 218 ALA A N 1
ATOM 1821 C CA . ALA A 1 218 ? -3.423 4.665 -19.609 1.00 77.25 218 ALA A CA 1
ATOM 1822 C C . ALA A 1 218 ? -3.347 4.832 -18.077 1.00 77.25 218 ALA A C 1
ATOM 1824 O O . ALA A 1 218 ? -2.455 5.529 -17.574 1.00 77.25 218 ALA A O 1
ATOM 1825 N N . ASP A 1 219 ? -4.287 4.237 -17.338 1.00 89.06 219 ASP A N 1
ATOM 1826 C CA . ASP A 1 219 ? -4.461 4.401 -15.893 1.00 89.06 219 ASP A CA 1
ATOM 1827 C C . ASP A 1 219 ? -3.996 3.216 -15.038 1.00 89.06 219 ASP A C 1
ATOM 1829 O O . ASP A 1 219 ? -3.971 3.341 -13.811 1.00 89.06 219 ASP A O 1
ATOM 1833 N N . GLU A 1 220 ? -3.569 2.118 -15.662 1.00 92.12 220 GLU A N 1
ATOM 1834 C CA . GLU A 1 220 ? -2.963 0.973 -14.986 1.00 92.12 220 GLU A CA 1
ATOM 1835 C C . GLU A 1 220 ? -1.927 0.281 -15.870 1.00 92.12 220 GLU A C 1
ATOM 1837 O O . GLU A 1 220 ? -2.112 0.136 -17.073 1.00 92.12 220 GLU A O 1
ATOM 1842 N N . TYR A 1 221 ? -0.789 -0.092 -15.292 1.00 93.62 221 TYR A N 1
ATOM 1843 C CA . TYR A 1 221 ? 0.322 -0.662 -16.053 1.00 93.62 221 TYR A CA 1
ATOM 1844 C C . TYR A 1 221 ? 1.263 -1.466 -15.166 1.00 93.62 221 TYR A C 1
ATOM 1846 O O . TYR A 1 221 ? 1.358 -1.227 -13.962 1.00 93.62 221 TYR A O 1
ATOM 1854 N N . LEU A 1 222 ? 2.038 -2.362 -15.776 1.00 95.19 222 LEU A N 1
ATOM 1855 C CA . LEU A 1 222 ? 3.135 -3.021 -15.075 1.00 95.19 222 LEU A CA 1
ATOM 1856 C C . LEU A 1 222 ? 4.384 -2.149 -15.083 1.00 95.19 222 LEU A C 1
ATOM 1858 O O . LEU A 1 222 ? 4.751 -1.572 -16.112 1.00 95.19 222 LEU A O 1
ATOM 1862 N N . ARG A 1 223 ? 5.066 -2.085 -13.940 1.00 95.25 223 ARG A N 1
ATOM 1863 C CA . ARG A 1 223 ? 6.337 -1.381 -13.761 1.00 95.25 223 ARG A CA 1
ATOM 1864 C C . ARG A 1 223 ? 7.375 -2.344 -13.216 1.00 95.25 223 ARG A C 1
ATOM 1866 O O . ARG A 1 223 ? 7.178 -2.903 -12.147 1.00 9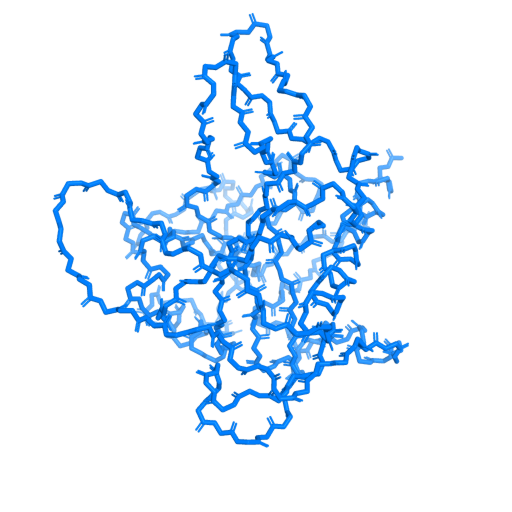5.25 223 ARG A O 1
ATOM 1873 N N . TYR A 1 224 ? 8.507 -2.442 -13.897 1.00 95.44 224 TYR A N 1
ATOM 1874 C CA . TYR A 1 224 ? 9.714 -3.053 -13.356 1.00 95.44 224 TYR A CA 1
ATOM 1875 C C . TYR A 1 224 ? 10.681 -1.942 -12.935 1.00 95.44 224 TYR A C 1
ATOM 1877 O O . TYR A 1 224 ? 11.049 -1.084 -13.743 1.00 95.44 224 TYR A O 1
ATOM 1885 N N . SER A 1 225 ? 11.074 -1.937 -11.660 1.00 92.88 225 SER A N 1
ATOM 1886 C CA . SER A 1 225 ? 12.085 -1.015 -11.143 1.00 92.88 225 SER A CA 1
ATOM 1887 C C . SER A 1 225 ? 13.465 -1.665 -11.171 1.00 92.88 225 SER A C 1
ATOM 1889 O O . SER A 1 225 ? 13.826 -2.420 -10.275 1.00 92.88 225 SER A O 1
ATOM 1891 N N . ASN A 1 226 ? 14.258 -1.382 -12.204 1.00 90.00 226 ASN A N 1
ATOM 1892 C CA . ASN A 1 226 ? 15.597 -1.959 -12.365 1.00 90.00 226 ASN A CA 1
ATOM 1893 C C . ASN A 1 226 ? 16.697 -1.240 -11.564 1.00 90.00 226 ASN A C 1
ATOM 1895 O O . ASN A 1 226 ? 17.827 -1.726 -11.519 1.00 90.00 226 ASN A O 1
ATOM 1899 N N . THR A 1 227 ? 16.370 -0.110 -10.931 1.00 88.75 227 THR A N 1
ATOM 1900 C CA . THR A 1 227 ? 17.293 0.696 -10.119 1.00 88.75 227 THR A CA 1
ATOM 1901 C C . THR A 1 227 ? 17.300 0.305 -8.644 1.00 88.75 227 THR A C 1
ATOM 1903 O O . THR A 1 227 ? 18.275 0.580 -7.949 1.00 88.75 227 THR A O 1
ATOM 1906 N N . LEU A 1 228 ? 16.233 -0.332 -8.154 1.00 87.25 228 LEU A N 1
ATOM 1907 C CA . LEU A 1 228 ? 16.157 -0.827 -6.780 1.00 87.25 228 LEU A CA 1
ATOM 1908 C C . LEU A 1 228 ? 16.879 -2.170 -6.661 1.00 87.25 228 LEU A C 1
ATOM 1910 O O . LEU A 1 228 ? 16.831 -2.987 -7.584 1.00 87.25 228 LEU A O 1
ATOM 1914 N N . MET A 1 229 ? 17.498 -2.425 -5.503 1.00 87.88 229 MET A N 1
ATOM 1915 C CA . MET A 1 229 ? 18.161 -3.706 -5.225 1.00 87.88 229 MET A CA 1
ATOM 1916 C C . MET A 1 229 ? 17.193 -4.880 -5.404 1.00 87.88 229 MET A C 1
ATOM 1918 O O . MET A 1 229 ? 17.537 -5.880 -6.034 1.00 87.88 229 MET A O 1
ATOM 1922 N N . GLU A 1 230 ? 15.968 -4.714 -4.909 1.00 89.31 230 GLU A N 1
ATOM 1923 C CA . GLU A 1 230 ? 14.934 -5.744 -4.933 1.00 89.31 230 GLU A CA 1
ATOM 1924 C C . GLU A 1 230 ? 14.371 -6.003 -6.332 1.00 89.31 230 GLU A C 1
ATOM 1926 O O . GLU A 1 230 ? 13.655 -6.975 -6.548 1.00 89.31 230 GLU A O 1
ATOM 1931 N N . LYS A 1 231 ? 14.704 -5.162 -7.318 1.00 93.81 231 LYS A N 1
ATOM 1932 C CA . LYS A 1 231 ? 14.248 -5.305 -8.704 1.00 93.81 231 LYS A CA 1
ATOM 1933 C C . LYS A 1 231 ? 12.734 -5.594 -8.834 1.00 93.81 231 LYS A C 1
ATOM 1935 O O . LYS A 1 231 ? 12.362 -6.458 -9.626 1.00 93.81 231 LYS A O 1
ATOM 1940 N N . PRO A 1 232 ? 11.852 -4.910 -8.090 1.00 96.06 232 PRO A N 1
ATOM 1941 C CA . PRO A 1 232 ? 10.456 -5.303 -7.969 1.00 96.06 232 PRO A CA 1
ATOM 1942 C C . PRO A 1 232 ? 9.670 -5.070 -9.262 1.00 96.06 232 PRO A C 1
ATOM 1944 O O . PRO A 1 232 ? 9.947 -4.141 -10.036 1.00 96.06 232 PRO A O 1
ATOM 1947 N N . VAL A 1 233 ? 8.664 -5.915 -9.469 1.00 97.31 233 VAL A N 1
ATOM 1948 C CA . VAL A 1 233 ? 7.626 -5.776 -10.487 1.00 97.31 233 VAL A CA 1
ATOM 1949 C C . VAL A 1 233 ? 6.308 -5.467 -9.792 1.00 97.31 233 VAL A C 1
ATOM 1951 O O . VAL A 1 233 ? 5.849 -6.213 -8.926 1.00 97.31 233 VAL A O 1
ATOM 1954 N N . TYR A 1 234 ? 5.697 -4.360 -10.198 1.00 96.88 234 TYR A N 1
ATOM 1955 C CA . TYR A 1 234 ? 4.459 -3.849 -9.631 1.00 96.88 234 TYR A CA 1
ATOM 1956 C C . TYR A 1 234 ? 3.356 -3.784 -10.680 1.00 96.88 234 TYR A C 1
ATOM 1958 O O . TYR A 1 234 ? 3.603 -3.367 -11.814 1.00 96.88 234 TYR A O 1
ATOM 1966 N N . LEU A 1 235 ? 2.125 -4.057 -10.261 1.00 96.50 235 LEU A N 1
ATOM 1967 C CA . LEU A 1 235 ? 0.934 -3.503 -10.889 1.00 96.50 235 LEU A CA 1
ATOM 1968 C C . LEU A 1 235 ? 0.723 -2.085 -10.347 1.00 96.50 235 LEU A C 1
ATOM 1970 O O . LEU A 1 235 ? 0.434 -1.892 -9.169 1.00 96.50 235 LEU A O 1
ATOM 1974 N N . ILE A 1 236 ? 0.889 -1.080 -11.199 1.00 96.00 236 ILE A N 1
ATOM 1975 C CA . ILE A 1 236 ? 0.640 0.317 -10.852 1.00 96.00 236 ILE A CA 1
ATOM 1976 C C . ILE A 1 236 ? -0.782 0.677 -11.252 1.00 96.00 236 ILE A C 1
ATOM 1978 O O . ILE A 1 236 ? -1.146 0.511 -12.413 1.00 96.00 236 ILE A O 1
ATOM 1982 N N . ILE A 1 237 ? -1.554 1.241 -10.323 1.00 94.75 237 ILE A N 1
ATOM 1983 C CA . ILE A 1 237 ? -2.908 1.737 -10.591 1.00 94.75 237 ILE A CA 1
ATOM 1984 C C . ILE A 1 237 ? -2.979 3.209 -10.188 1.00 94.75 237 ILE A C 1
ATOM 1986 O O . ILE A 1 237 ? -2.585 3.588 -9.081 1.00 94.75 237 ILE A O 1
ATOM 1990 N N . LYS A 1 238 ? -3.477 4.074 -11.078 1.00 92.88 238 LYS A N 1
ATOM 1991 C CA . LYS A 1 238 ? -3.700 5.488 -10.749 1.00 92.88 238 LYS A CA 1
ATOM 1992 C C . LYS A 1 238 ? -4.797 5.644 -9.703 1.00 92.88 238 LYS A C 1
ATOM 1994 O O . LYS A 1 238 ? -5.839 4.998 -9.788 1.00 92.88 238 LYS A O 1
ATOM 1999 N N . LYS A 1 239 ? -4.631 6.610 -8.797 1.00 91.12 239 LYS A N 1
ATOM 2000 C CA . LYS A 1 239 ? -5.620 6.984 -7.773 1.00 91.12 239 LYS A CA 1
ATOM 2001 C C . LYS A 1 239 ? -7.025 7.171 -8.333 1.00 91.12 239 LYS A C 1
ATOM 2003 O O . LYS A 1 239 ? -7.982 6.663 -7.764 1.00 91.12 239 LYS A O 1
ATOM 2008 N N . LYS A 1 240 ? -7.158 7.853 -9.478 1.00 89.12 240 LYS A N 1
ATOM 2009 C CA . LYS A 1 240 ? -8.467 8.057 -10.123 1.00 89.12 240 LYS A CA 1
ATOM 2010 C C . LYS A 1 240 ? -9.160 6.744 -10.505 1.00 89.12 240 LYS A C 1
ATOM 2012 O O . LYS A 1 240 ? -10.370 6.626 -10.343 1.00 89.12 240 LYS A O 1
ATOM 2017 N N . LYS A 1 241 ? -8.399 5.748 -10.968 1.00 90.75 241 LYS A N 1
ATOM 2018 C CA . LYS A 1 241 ? -8.911 4.416 -11.304 1.00 90.75 241 LYS A CA 1
ATOM 2019 C C . LYS A 1 241 ? -9.216 3.634 -10.028 1.00 90.75 241 LYS A C 1
ATOM 2021 O O . LYS A 1 241 ? -10.294 3.060 -9.946 1.00 90.75 241 LYS A O 1
ATOM 2026 N N . LEU A 1 242 ? -8.347 3.704 -9.013 1.00 91.56 242 LEU A N 1
ATOM 2027 C CA . LEU A 1 242 ? -8.597 3.098 -7.700 1.00 91.56 242 LEU A CA 1
ATOM 2028 C C . LEU A 1 242 ? -9.930 3.568 -7.104 1.00 91.56 242 LEU A C 1
ATOM 2030 O O . LEU A 1 242 ? -10.761 2.743 -6.739 1.00 91.56 242 LEU A O 1
ATOM 2034 N N . ARG A 1 243 ? -10.175 4.882 -7.103 1.00 87.81 243 ARG A N 1
ATOM 2035 C CA . ARG A 1 243 ? -11.436 5.483 -6.642 1.00 87.81 243 ARG A CA 1
ATOM 2036 C C . ARG A 1 243 ? -12.640 5.001 -7.446 1.00 87.81 243 ARG A C 1
ATOM 2038 O O . ARG A 1 243 ? -13.663 4.627 -6.885 1.00 87.81 243 ARG A O 1
ATOM 2045 N N . LYS A 1 244 ? -12.508 4.974 -8.775 1.00 87.62 244 LYS A N 1
ATOM 2046 C CA . LYS A 1 244 ? -13.583 4.541 -9.676 1.00 87.62 244 LYS A CA 1
ATOM 2047 C C . LYS A 1 244 ? -13.949 3.064 -9.494 1.00 87.62 244 LYS A C 1
ATOM 2049 O O . LYS A 1 244 ? -15.121 2.724 -9.604 1.00 87.62 244 LYS A O 1
ATOM 2054 N N . VAL A 1 245 ? -12.961 2.195 -9.278 1.00 86.56 245 VAL A N 1
ATOM 2055 C CA . VAL A 1 245 ? -13.159 0.737 -9.248 1.00 86.56 245 VAL A CA 1
ATOM 2056 C C . VAL A 1 245 ? -13.458 0.234 -7.837 1.00 86.56 245 VAL A C 1
ATOM 2058 O O . VAL A 1 245 ? -14.350 -0.595 -7.665 1.00 86.56 245 VAL A O 1
ATOM 2061 N N . PHE A 1 246 ? -12.738 0.717 -6.824 1.00 87.19 246 PHE A N 1
ATOM 2062 C CA . PHE A 1 246 ? -12.760 0.126 -5.483 1.00 87.19 246 PHE A CA 1
ATOM 2063 C C . PHE A 1 246 ? -13.599 0.903 -4.473 1.00 87.19 246 PHE A C 1
ATOM 2065 O O . PHE A 1 246 ? -14.103 0.279 -3.542 1.00 87.19 246 PHE A O 1
ATOM 2072 N N . GLY A 1 247 ? -13.861 2.191 -4.713 1.00 74.81 247 GLY A N 1
ATOM 2073 C CA . GLY A 1 247 ? -14.804 2.983 -3.929 1.00 74.81 247 GLY A CA 1
ATOM 2074 C C . GLY A 1 247 ? -14.198 4.248 -3.330 1.00 74.81 247 GLY A C 1
ATOM 2075 O O . GLY A 1 247 ? -13.292 4.868 -3.890 1.00 74.81 247 GLY A O 1
ATOM 2076 N N . ASN A 1 248 ? -14.767 4.668 -2.203 1.00 70.38 248 ASN A N 1
ATOM 2077 C CA . ASN A 1 248 ? -14.512 5.979 -1.618 1.00 70.38 248 ASN A CA 1
ATOM 2078 C C . ASN A 1 248 ? -13.113 6.082 -1.010 1.00 70.38 248 ASN A C 1
ATOM 2080 O O . ASN A 1 248 ? -12.624 5.155 -0.380 1.00 70.38 248 ASN A O 1
ATOM 2084 N N . THR A 1 249 ? -12.498 7.250 -1.159 1.00 73.50 249 THR A N 1
ATOM 2085 C CA . THR A 1 249 ? -11.279 7.622 -0.438 1.00 73.50 249 THR A CA 1
ATOM 2086 C C . THR A 1 249 ? -11.645 8.502 0.744 1.00 73.50 249 THR A C 1
ATOM 2088 O O . THR A 1 249 ? -12.484 9.396 0.615 1.00 73.50 249 THR A O 1
ATOM 2091 N N . TRP A 1 250 ? -10.973 8.280 1.862 1.00 78.31 250 TRP A N 1
ATOM 2092 C CA . TRP A 1 250 ? -11.128 9.042 3.093 1.00 78.31 250 TRP A CA 1
ATOM 2093 C C . TRP A 1 250 ? -9.848 9.832 3.376 1.00 78.31 250 TRP A C 1
ATOM 2095 O O . TRP A 1 250 ? -8.763 9.416 2.978 1.00 78.31 250 TRP A O 1
ATOM 2105 N N . ILE A 1 251 ? -9.964 10.986 4.032 1.00 76.81 251 ILE A N 1
ATOM 2106 C CA . ILE A 1 251 ? -8.817 11.792 4.476 1.00 76.81 251 ILE A CA 1
ATOM 2107 C C . ILE A 1 251 ? -9.013 12.107 5.943 1.00 76.81 251 ILE A C 1
ATOM 2109 O O . ILE A 1 251 ? -9.964 12.807 6.274 1.00 76.81 251 ILE A O 1
ATOM 2113 N N . ILE A 1 252 ? -8.132 11.603 6.799 1.00 75.12 252 ILE A N 1
ATOM 2114 C CA . ILE A 1 252 ? -8.157 11.872 8.237 1.00 75.12 252 ILE A CA 1
ATOM 2115 C C . ILE A 1 252 ? -7.109 12.928 8.528 1.00 75.12 252 ILE A C 1
ATOM 2117 O O . ILE A 1 252 ? -5.976 12.812 8.055 1.00 75.12 252 ILE A O 1
ATOM 2121 N N . GLN A 1 253 ? -7.476 13.920 9.327 1.00 74.44 253 GLN A N 1
ATOM 2122 C CA . GLN A 1 253 ? -6.532 14.872 9.898 1.00 74.44 253 GLN A CA 1
ATOM 2123 C C . GLN A 1 253 ? -6.263 14.508 11.360 1.00 74.44 253 GLN A C 1
ATOM 2125 O O . GLN A 1 253 ? -7.170 14.041 12.054 1.00 74.44 253 GLN A O 1
ATOM 2130 N N . SER A 1 254 ? -5.024 14.693 11.818 1.00 68.19 254 SER A N 1
ATOM 2131 C CA . SER A 1 254 ? -4.667 14.473 13.217 1.00 68.19 254 SER A CA 1
ATOM 2132 C C . SER A 1 254 ? -5.489 15.396 14.112 1.00 68.19 254 SER A C 1
ATOM 2134 O O . SER A 1 254 ? -5.693 16.575 13.810 1.00 68.19 254 SER A O 1
ATOM 2136 N N . ILE A 1 255 ? -5.962 14.852 15.229 1.00 58.94 255 ILE A N 1
ATOM 2137 C CA . ILE A 1 255 ? -6.575 15.649 16.288 1.00 58.94 255 ILE A CA 1
ATOM 2138 C C . ILE A 1 255 ? -5.417 16.169 17.142 1.00 58.94 255 ILE A C 1
ATOM 2140 O O . ILE A 1 255 ? -4.805 15.397 17.881 1.00 58.94 255 ILE A O 1
ATOM 2144 N N . ASN A 1 256 ? -5.072 17.445 16.972 1.00 51.69 256 ASN A N 1
ATOM 2145 C CA . ASN A 1 256 ? -4.081 18.131 17.805 1.00 51.69 256 ASN A CA 1
ATOM 2146 C C . ASN A 1 256 ? -4.730 18.703 19.064 1.00 51.69 256 ASN A C 1
ATOM 2148 O O . ASN A 1 256 ? -5.835 19.281 18.935 1.00 51.69 256 ASN A O 1
#

Organism: NCBI:txid1377

Secondary structure (DSSP, 8-state):
---HHHHHHHHHHHHHHHHHHHHHHTS---B-----SS------------SEEEE---HHHHHTT--EEEE-HHHHSSSSEEEEEEEE-GGG-EESS-TTSPPPP--SEEEEEEEEE-TTS-EEE-TTT-GGGTT--EEEEEEEEESS---B-TTSPBPPPPGGG--TTTEEEEEEEEEEHHHHHHHHHHTT--TTTHHHHHHHHHHTT--EEEEEETTEEEEE-SSSTT--EEEEEEHHHHHHHH---EEEEP--